Protein AF-0000000069544506 (afdb_homodimer)

Solvent-accessible surface area (backbone atoms only — not comparable to full-atom values): 13329 Å² total; per-residue (Å²): 122,79,66,80,49,64,55,48,70,61,52,59,72,54,44,89,48,69,68,53,48,51,50,51,50,28,61,73,62,62,55,51,86,29,44,27,52,32,29,78,65,66,56,31,96,57,31,52,30,88,89,69,70,40,69,26,33,66,63,35,54,70,69,62,34,68,93,42,44,70,61,41,54,52,50,33,56,75,54,67,56,80,64,86,80,68,47,69,60,56,53,46,30,46,30,46,66,44,56,68,37,34,52,53,44,60,61,52,47,68,76,68,74,68,122,123,78,66,78,48,64,55,47,71,61,51,59,72,56,46,89,48,70,70,51,49,51,49,50,50,27,61,73,62,63,53,50,85,29,44,27,52,32,29,76,63,68,54,31,95,58,30,50,31,88,88,69,70,40,67,26,32,66,63,35,55,70,70,65,34,68,92,43,45,70,62,38,54,53,49,31,56,76,53,68,55,82,66,87,80,69,48,70,59,57,51,45,29,46,30,45,65,45,57,68,35,35,52,54,45,60,60,52,48,69,76,67,72,68,122

Foldseek 3Di:
DLPQFDDLVQVVVLDDDVVLSVVVVCLVVQPQDALLNCVVVPNHDDQADPQPRHRTTPQCLQPPGPVCVVLNVVLCVVLVNPDPDDGSSNSNCSCRVDSVSVVSVSVSVVVSPRD/DLPQFDDLVQVVVLDDDVVLSVVVVCLVVQPQDALLNCVVVPNHDDQADPQPRHRTTPQCLQPPGPVCVVLNVVLCVVLVNPDPDDGSSNSNNSCRVDSVSVVSVSVSVVVSPRD

Sequence (230 aa):
MIGNVPDIITISKWTENRVQDRLIARIISKTI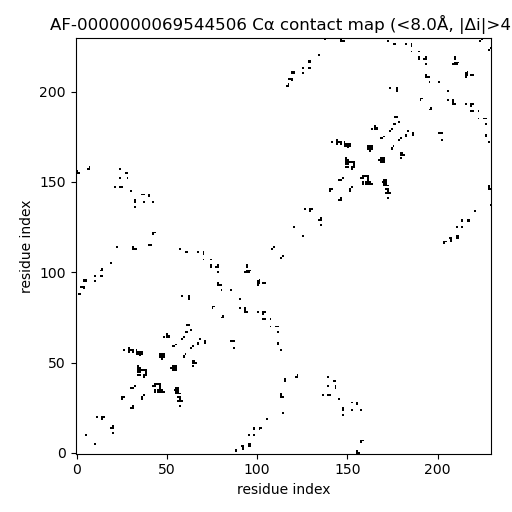ITPGLLHRFNLHPDPLCIVCNENNDISHILLKCRKYASFRVILWNKLNIVEPNITYDVLLSHAFTNKKNLTIFIQALKYFDISMIGNVPDIITISKWTENRVQDRLIARIISKTIITPGLLHRFNLHPDPLCIVCNENNDISHILLKCRKYASFRVILWNKLNIVEPNITYDVLLSHAFTNKKNLTIFIQALKYFDIS

Organism: Araneus ventricosus (NCBI:txid182803)

Secondary structure (DSSP, 8-state):
--TTPPPHHHHHHH--SHHHHHHHHHHHHT----HHHHHHTTSSS--B-TTT-SB-SHHHHHHT-GGGHHHHHHHHHHTT---SS--HHHHHHHHTSSHHHHHHHHHHHTTTT--/--TTPPPHHHHHHH--SHHHHHHHHHHHHT----HHHHHHTTSSS--B-TTT-SB-SHHHHHHT-GGGHHHHHHHHHHTT---SS--HHHHHHHHTSSHHHHHHHHHHHTTTT--

Structure (mmCIF, N/CA/C/O backbone):
data_AF-0000000069544506-model_v1
#
loop_
_entity.id
_entity.type
_entity.pdbx_description
1 polymer 'Reverse transcriptase zinc-binding domain-containing protein'
#
loop_
_atom_site.group_PDB
_atom_site.id
_atom_site.type_symbol
_atom_site.label_atom_id
_atom_site.label_alt_id
_atom_site.label_comp_id
_atom_site.label_asym_id
_atom_site.label_entity_id
_atom_site.label_seq_id
_atom_site.pdbx_PDB_ins_code
_atom_site.Cartn_x
_atom_site.Cartn_y
_atom_site.Cartn_z
_atom_site.occupancy
_atom_site.B_iso_or_equiv
_atom_site.auth_seq_id
_atom_site.auth_comp_id
_atom_site.auth_asym_id
_atom_site.auth_atom_id
_atom_site.pdbx_PDB_model_num
ATOM 1 N N . MET A 1 1 ? -14.242 -13.359 4.016 1 36.56 1 MET A N 1
ATOM 2 C CA . MET A 1 1 ? -13.375 -14.141 4.898 1 36.56 1 MET A CA 1
ATOM 3 C C . MET A 1 1 ? -12.32 -14.898 4.098 1 36.56 1 MET A C 1
ATOM 5 O O . MET A 1 1 ? -12.648 -15.602 3.135 1 36.56 1 MET A O 1
ATOM 9 N N . ILE A 1 2 ? -11.141 -14.234 3.793 1 50.34 2 ILE A N 1
ATOM 10 C CA . ILE A 1 2 ? -10.25 -15.055 2.973 1 50.34 2 ILE A CA 1
ATOM 11 C C . ILE A 1 2 ? -10.242 -16.484 3.488 1 50.34 2 ILE A C 1
ATOM 13 O O . ILE A 1 2 ? -10.148 -16.719 4.695 1 50.34 2 ILE A O 1
ATOM 17 N N . GLY A 1 3 ? -10.805 -17.453 2.826 1 53.34 3 GLY A N 1
ATOM 18 C CA . GLY A 1 3 ? -10.844 -18.875 3.145 1 53.34 3 GLY A CA 1
ATOM 19 C C . GLY A 1 3 ? -9.781 -19.297 4.152 1 53.34 3 GLY A C 1
ATOM 20 O O . GLY A 1 3 ? -9.453 -18.531 5.059 1 53.34 3 GLY A O 1
ATOM 21 N N . ASN A 1 4 ? -9.117 -20.516 3.941 1 64.94 4 ASN A N 1
ATOM 22 C CA . ASN A 1 4 ? -8.156 -21.297 4.73 1 64.94 4 ASN A CA 1
ATOM 23 C C . ASN A 1 4 ? -6.812 -20.578 4.824 1 64.94 4 ASN A C 1
ATOM 25 O O . ASN A 1 4 ? -5.762 -21.203 4.664 1 64.94 4 ASN A O 1
ATOM 29 N N . VAL A 1 5 ? -6.793 -19.25 4.805 1 70.5 5 VAL A N 1
ATOM 30 C CA . VAL A 1 5 ? -5.539 -18.547 5.004 1 70.5 5 VAL A CA 1
ATOM 31 C C . VAL A 1 5 ? -5.219 -18.469 6.496 1 70.5 5 VAL A C 1
ATOM 33 O O . VAL A 1 5 ? -6.09 -18.141 7.309 1 70.5 5 VAL A O 1
ATOM 36 N N . PRO A 1 6 ? -4.027 -19.062 6.785 1 78.25 6 PRO A N 1
ATOM 37 C CA . PRO A 1 6 ? -3.662 -18.984 8.203 1 78.25 6 PRO A CA 1
ATOM 38 C C . PRO A 1 6 ? -3.736 -17.562 8.75 1 78.25 6 PRO A C 1
ATOM 40 O O . PRO A 1 6 ? -3.803 -16.609 7.984 1 78.25 6 PRO A O 1
ATOM 43 N N . ASP A 1 7 ? -3.822 -17.531 10.078 1 82.62 7 ASP A N 1
ATOM 44 C CA . ASP A 1 7 ? -3.887 -16.219 10.711 1 82.62 7 ASP A CA 1
ATOM 45 C C . ASP A 1 7 ? -2.574 -15.453 10.531 1 82.62 7 ASP A C 1
ATOM 47 O O . ASP A 1 7 ? -1.529 -16.062 10.281 1 82.62 7 ASP A O 1
ATOM 51 N N . ILE A 1 8 ? -2.635 -14.18 10.602 1 82.38 8 ILE A N 1
ATOM 52 C CA . ILE A 1 8 ? -1.527 -13.281 10.297 1 82.38 8 ILE A CA 1
ATOM 53 C C . ILE A 1 8 ? -0.356 -13.562 11.234 1 82.38 8 ILE A C 1
ATOM 55 O O . ILE A 1 8 ? 0.806 -13.391 10.859 1 82.38 8 ILE A O 1
ATOM 59 N N . ILE A 1 9 ? -0.599 -13.984 12.398 1 84.69 9 ILE A N 1
ATOM 60 C CA . ILE A 1 9 ? 0.46 -14.32 13.344 1 84.69 9 ILE A CA 1
ATOM 61 C C . ILE A 1 9 ? 1.295 -15.477 12.805 1 84.69 9 ILE A C 1
ATOM 63 O O . ILE A 1 9 ? 2.525 -15.445 12.859 1 84.69 9 ILE A O 1
ATOM 67 N N . THR A 1 10 ? 0.609 -16.5 12.312 1 89.44 10 THR A N 1
ATOM 68 C CA . THR A 1 10 ? 1.309 -17.656 11.742 1 89.44 10 THR A CA 1
ATOM 69 C C . THR A 1 10 ? 2.148 -17.234 10.539 1 89.44 10 THR A C 1
ATOM 71 O O . THR A 1 10 ? 3.314 -17.609 10.422 1 89.44 10 THR A O 1
ATOM 74 N N . ILE A 1 11 ? 1.588 -16.406 9.656 1 89.5 11 ILE A N 1
ATOM 75 C CA . ILE A 1 11 ? 2.287 -15.969 8.453 1 89.5 11 ILE A CA 1
ATOM 76 C C . ILE A 1 11 ? 3.525 -15.164 8.836 1 89.5 11 ILE A C 1
ATOM 78 O O . ILE A 1 11 ? 4.582 -15.305 8.227 1 89.5 11 ILE A O 1
ATOM 82 N N . SER A 1 12 ? 3.418 -14.305 9.852 1 89.62 12 SER A N 1
ATOM 83 C CA . SER A 1 12 ? 4.527 -13.469 10.305 1 89.62 12 SER A CA 1
ATOM 84 C C . SER A 1 12 ? 5.691 -14.32 10.797 1 89.62 12 SER A C 1
ATOM 86 O O . SER A 1 12 ? 6.844 -13.883 10.773 1 89.62 12 SER A O 1
ATOM 88 N N . LYS A 1 13 ? 5.43 -15.57 11.211 1 94.75 13 LYS A N 1
ATOM 89 C CA . LYS A 1 13 ? 6.473 -16.484 11.656 1 94.75 13 LYS A CA 1
ATOM 90 C C . LYS A 1 13 ? 7.219 -17.094 10.469 1 94.75 13 LYS A C 1
ATOM 92 O O . LYS A 1 13 ? 8.328 -17.609 10.617 1 94.75 13 LYS A O 1
ATOM 97 N N . TRP A 1 14 ? 6.59 -17.031 9.328 1 96 14 TRP A N 1
ATOM 98 C CA . TRP A 1 14 ? 7.164 -17.672 8.148 1 96 14 TRP A CA 1
ATOM 99 C C . TRP A 1 14 ? 7.953 -16.656 7.312 1 96 14 TRP A C 1
ATOM 101 O O . TRP A 1 14 ? 8.844 -17.047 6.551 1 96 14 TRP A O 1
ATOM 111 N N . THR A 1 15 ? 7.602 -15.359 7.445 1 96.44 15 THR A N 1
ATOM 112 C CA . THR A 1 15 ? 8.312 -14.344 6.68 1 96.44 15 THR A CA 1
ATOM 113 C C . THR A 1 15 ? 9.68 -14.062 7.289 1 96.44 15 THR A C 1
ATOM 115 O O . THR A 1 15 ? 9.891 -14.273 8.484 1 96.44 15 THR A O 1
ATOM 118 N N . GLU A 1 16 ? 10.555 -13.594 6.461 1 95.44 16 GLU A N 1
ATOM 119 C CA . GLU A 1 16 ? 11.953 -13.477 6.879 1 95.44 16 GLU A CA 1
ATOM 120 C C . GLU A 1 16 ? 12.273 -12.062 7.359 1 95.44 16 GLU A C 1
ATOM 122 O O . GLU A 1 16 ? 13.25 -11.859 8.078 1 95.44 16 GLU A O 1
ATOM 127 N N . ASN A 1 17 ? 11.578 -11.125 6.906 1 94.19 17 ASN A N 1
ATOM 128 C CA . ASN A 1 17 ? 11.836 -9.734 7.25 1 94.19 17 ASN A CA 1
ATOM 129 C C . ASN A 1 17 ? 10.594 -8.875 7.082 1 94.19 17 ASN A C 1
ATOM 131 O O . ASN A 1 17 ? 9.562 -9.344 6.598 1 94.19 17 ASN A O 1
ATOM 135 N N . ARG A 1 18 ? 10.672 -7.582 7.434 1 90.12 18 ARG A N 1
ATOM 136 C CA . ARG A 1 18 ? 9.539 -6.66 7.438 1 90.12 18 ARG A CA 1
ATOM 137 C C . ARG A 1 18 ? 9.055 -6.371 6.02 1 90.12 18 ARG A C 1
ATOM 139 O O . ARG A 1 18 ? 7.871 -6.133 5.797 1 90.12 18 ARG A O 1
ATOM 146 N N . VAL A 1 19 ? 9.969 -6.375 5.035 1 91.75 19 VAL A N 1
ATOM 147 C CA . VAL A 1 19 ? 9.609 -6.129 3.641 1 91.75 19 VAL A CA 1
ATOM 148 C C . VAL A 1 19 ? 8.641 -7.199 3.158 1 91.75 19 VAL A C 1
ATOM 150 O O . VAL A 1 19 ? 7.621 -6.887 2.533 1 91.75 19 VAL A O 1
ATOM 153 N N . GLN A 1 20 ? 8.938 -8.438 3.537 1 94.75 20 GLN A N 1
ATOM 154 C CA . GLN A 1 20 ? 8.055 -9.539 3.168 1 94.75 20 GLN A CA 1
ATOM 155 C C . GLN A 1 20 ? 6.715 -9.438 3.891 1 94.75 20 GLN A C 1
ATOM 157 O O . GLN A 1 20 ? 5.668 -9.703 3.301 1 94.75 20 GLN A O 1
ATOM 162 N N . ASP A 1 21 ? 6.75 -9.055 5.152 1 92.94 21 ASP A N 1
ATOM 163 C CA . ASP A 1 21 ? 5.52 -8.875 5.918 1 92.94 21 ASP A CA 1
ATOM 164 C C . ASP A 1 21 ? 4.594 -7.871 5.238 1 92.94 21 ASP A C 1
ATOM 166 O O . ASP A 1 21 ? 3.398 -8.125 5.082 1 92.94 21 ASP A O 1
ATOM 170 N N . ARG A 1 22 ? 5.164 -6.789 4.773 1 91.94 22 ARG A N 1
ATOM 171 C CA . ARG A 1 22 ? 4.375 -5.742 4.137 1 91.94 22 ARG A CA 1
ATOM 172 C C . ARG A 1 22 ? 3.84 -6.203 2.783 1 91.94 22 ARG A C 1
ATOM 174 O O . ARG A 1 22 ? 2.693 -5.918 2.434 1 91.94 22 ARG A O 1
ATOM 181 N N . LEU A 1 23 ? 4.699 -6.898 2.133 1 94.75 23 LEU A N 1
ATOM 182 C CA . LEU A 1 23 ? 4.293 -7.402 0.828 1 94.75 23 LEU A CA 1
ATOM 183 C C . LEU A 1 23 ? 3.086 -8.328 0.956 1 94.75 23 LEU A C 1
ATOM 185 O O . LEU A 1 23 ? 2.119 -8.203 0.2 1 94.75 23 LEU A O 1
ATOM 189 N N . ILE A 1 24 ? 3.109 -9.156 1.894 1 94.69 24 ILE A N 1
ATOM 190 C CA . ILE A 1 24 ? 2.027 -10.117 2.084 1 94.69 24 ILE A CA 1
ATOM 191 C C . ILE A 1 24 ? 0.764 -9.391 2.533 1 94.69 24 ILE A C 1
ATOM 193 O O . ILE A 1 24 ? -0.336 -9.695 2.064 1 94.69 24 ILE A O 1
ATOM 197 N N . ALA A 1 25 ? 0.912 -8.461 3.371 1 93.69 25 ALA A N 1
ATOM 198 C CA . ALA A 1 25 ? -0.241 -7.668 3.787 1 93.69 25 ALA A CA 1
ATOM 199 C C . ALA A 1 25 ? -0.891 -6.977 2.59 1 93.69 25 ALA A C 1
ATOM 201 O O . ALA A 1 25 ? -2.119 -6.953 2.471 1 93.69 25 ALA A O 1
ATOM 202 N N . ARG A 1 26 ? -0.082 -6.465 1.685 1 95.56 26 ARG A N 1
ATOM 203 C CA . ARG A 1 26 ? -0.588 -5.77 0.504 1 95.56 26 ARG A CA 1
ATOM 204 C C . ARG A 1 26 ? -1.273 -6.742 -0.45 1 95.56 26 ARG A C 1
ATOM 206 O O . ARG A 1 26 ? -2.256 -6.391 -1.105 1 95.56 26 ARG A O 1
ATOM 213 N N . ILE A 1 27 ? -0.74 -7.895 -0.526 1 95.44 27 ILE A N 1
ATOM 214 C CA . ILE A 1 27 ? -1.335 -8.922 -1.368 1 95.44 27 ILE A CA 1
ATOM 215 C C . ILE A 1 27 ? -2.701 -9.32 -0.812 1 95.44 27 ILE A C 1
ATOM 217 O O . ILE A 1 27 ? -3.693 -9.344 -1.545 1 95.44 27 ILE A O 1
ATOM 221 N N . ILE A 1 28 ? -2.764 -9.508 0.477 1 93.75 28 ILE A N 1
ATOM 222 C CA . ILE A 1 28 ? -3.994 -9.953 1.121 1 93.75 28 ILE A CA 1
ATOM 223 C C . ILE A 1 28 ? -5.039 -8.844 1.065 1 93.75 28 ILE A C 1
ATOM 225 O O . ILE A 1 28 ? -6.207 -9.094 0.759 1 93.75 28 ILE A O 1
ATOM 229 N N . SER A 1 29 ? -4.586 -7.641 1.318 1 93.06 29 SER A N 1
ATOM 230 C CA . SER A 1 29 ? -5.512 -6.516 1.35 1 93.06 29 SER A CA 1
ATOM 231 C C . SER A 1 29 ? -5.789 -5.988 -0.055 1 93.06 29 SER A C 1
ATOM 233 O O . SER A 1 29 ? -6.668 -5.145 -0.245 1 93.06 29 SER A O 1
ATOM 235 N N . LYS A 1 30 ? -5.039 -6.43 -1.109 1 94.88 30 LYS A N 1
ATOM 236 C CA . LYS A 1 30 ? -5.16 -6.027 -2.51 1 94.88 30 LYS A CA 1
ATOM 237 C C . LYS A 1 30 ? -4.875 -4.539 -2.682 1 94.88 30 LYS A C 1
ATOM 239 O O . LYS A 1 30 ? -5.613 -3.838 -3.377 1 94.88 30 LYS A O 1
ATOM 244 N N . THR A 1 31 ? -3.855 -4.16 -2.037 1 95.19 31 THR A N 1
ATOM 245 C CA . THR A 1 31 ? -3.545 -2.734 -2.027 1 95.19 31 THR A CA 1
ATOM 246 C C . THR A 1 31 ? -2.223 -2.465 -2.738 1 95.19 31 THR A C 1
ATOM 248 O O . THR A 1 31 ? -1.578 -1.442 -2.496 1 95.19 31 THR A O 1
ATOM 251 N N . ILE A 1 32 ? -1.839 -3.359 -3.605 1 96.19 32 ILE A N 1
ATOM 252 C CA . ILE A 1 32 ? -0.701 -3.111 -4.484 1 96.19 32 ILE A CA 1
ATOM 253 C C . ILE A 1 32 ? -1.033 -1.977 -5.449 1 96.19 32 ILE A C 1
ATOM 255 O O . ILE A 1 32 ? -2.135 -1.924 -6 1 96.19 32 ILE A O 1
ATOM 259 N N . ILE A 1 33 ? -0.109 -1.083 -5.598 1 94.94 33 ILE A N 1
ATOM 260 C CA . ILE A 1 33 ? -0.333 0.054 -6.48 1 94.94 33 ILE A CA 1
ATOM 261 C C . ILE A 1 33 ? -0.341 -0.416 -7.934 1 94.94 33 ILE A C 1
ATOM 263 O O . ILE A 1 33 ? 0.698 -0.804 -8.477 1 94.94 33 ILE A O 1
ATOM 267 N N . THR A 1 34 ? -1.479 -0.425 -8.523 1 95.12 34 THR A N 1
ATOM 268 C CA . THR A 1 34 ? -1.719 -0.763 -9.922 1 95.12 34 THR A CA 1
ATOM 269 C C . THR A 1 34 ? -2.592 0.294 -10.594 1 95.12 34 THR A C 1
ATOM 271 O O . THR A 1 34 ? -3.23 1.1 -9.914 1 95.12 34 THR A O 1
ATOM 274 N N . PRO A 1 35 ? -2.582 0.382 -11.922 1 94.5 35 PRO A N 1
ATOM 275 C CA . PRO A 1 35 ? -3.506 1.312 -12.578 1 94.5 35 PRO A CA 1
ATOM 276 C C . PRO A 1 35 ? -4.953 1.122 -12.125 1 94.5 35 PRO A C 1
ATOM 278 O O . PRO A 1 35 ? -5.68 2.102 -11.945 1 94.5 35 PRO A O 1
ATOM 281 N N . GLY A 1 36 ? -5.27 -0.086 -11.898 1 95.62 36 GLY A N 1
ATOM 282 C CA . GLY A 1 36 ? -6.613 -0.357 -11.414 1 95.62 36 GLY A CA 1
ATOM 283 C C . GLY A 1 36 ? -6.902 0.277 -10.07 1 95.62 36 GLY A C 1
ATOM 284 O O . GLY A 1 36 ? -7.945 0.908 -9.883 1 95.62 36 GLY A O 1
ATOM 285 N N . LEU A 1 37 ? -5.938 0.135 -9.148 1 95.25 37 LEU A N 1
ATOM 286 C CA . LEU A 1 37 ? -6.109 0.741 -7.832 1 95.25 37 LEU A CA 1
ATOM 287 C C . LEU A 1 37 ? -6.094 2.262 -7.93 1 95.25 37 LEU A C 1
ATOM 289 O O . LEU A 1 37 ? -6.957 2.936 -7.359 1 95.25 37 LEU A O 1
ATOM 293 N N . LEU A 1 38 ? -5.164 2.799 -8.688 1 93.56 38 LEU A N 1
ATOM 294 C CA . LEU A 1 38 ? -4.973 4.242 -8.805 1 93.56 38 LEU A CA 1
ATOM 295 C C . LEU A 1 38 ? -6.191 4.898 -9.453 1 93.56 38 LEU A C 1
ATOM 297 O O . LEU A 1 38 ? -6.559 6.02 -9.094 1 93.56 38 LEU A O 1
ATOM 301 N N . HIS A 1 39 ? -6.805 4.262 -10.367 1 94 39 HIS A N 1
ATOM 302 C CA . HIS A 1 39 ? -7.965 4.812 -11.055 1 94 39 HIS A CA 1
ATOM 303 C C . HIS A 1 39 ? -9.125 5.023 -10.094 1 94 39 HIS A C 1
ATOM 305 O O . HIS A 1 39 ? -9.898 5.977 -10.242 1 94 39 HIS A O 1
ATOM 311 N N . ARG A 1 40 ? -9.25 4.168 -9.117 1 91.81 40 ARG A N 1
ATOM 312 C CA . ARG A 1 40 ? -10.305 4.273 -8.117 1 91.81 40 ARG A CA 1
ATOM 313 C C . ARG A 1 40 ? -10.227 5.605 -7.375 1 91.81 40 ARG A C 1
ATOM 315 O O . ARG A 1 40 ? -11.242 6.113 -6.895 1 91.81 40 ARG A O 1
ATOM 322 N N . PHE A 1 41 ? -9.047 6.152 -7.344 1 87.81 41 PHE A N 1
ATOM 323 C CA . PHE A 1 41 ? -8.828 7.383 -6.594 1 87.81 41 PHE A CA 1
ATOM 324 C C . PHE A 1 41 ? -8.5 8.539 -7.527 1 87.81 41 PHE A C 1
ATOM 326 O O . PHE A 1 41 ? -7.93 9.547 -7.102 1 87.81 41 PHE A O 1
ATOM 333 N N . ASN A 1 42 ? -8.719 8.289 -8.891 1 88.25 42 ASN A N 1
ATOM 334 C CA . ASN A 1 42 ? -8.523 9.273 -9.945 1 88.25 42 ASN A CA 1
ATOM 335 C C . ASN A 1 42 ? -7.051 9.664 -10.078 1 88.25 42 ASN A C 1
ATOM 337 O O . ASN A 1 42 ? -6.734 10.82 -10.359 1 88.25 42 ASN A O 1
ATOM 341 N N . LEU A 1 43 ? -6.168 8.727 -9.789 1 88.75 43 LEU A N 1
ATOM 342 C CA . LEU A 1 43 ? -4.73 8.961 -9.891 1 88.75 43 LEU A CA 1
ATOM 343 C C . LEU A 1 43 ? -4.168 8.383 -11.188 1 88.75 43 LEU A C 1
ATOM 345 O O . LEU A 1 43 ? -2.982 8.539 -11.477 1 88.75 43 LEU A O 1
ATOM 349 N N . HIS A 1 44 ? -5 7.703 -11.93 1 90.69 44 HIS A N 1
ATOM 350 C CA . HIS A 1 44 ? -4.672 7.156 -13.242 1 90.69 44 HIS A CA 1
ATOM 351 C C . HIS A 1 44 ? -5.863 7.246 -14.188 1 90.69 44 HIS A C 1
ATOM 353 O O . HIS A 1 44 ? -7 6.996 -13.789 1 90.69 44 HIS A O 1
ATOM 359 N N . PRO A 1 45 ? -5.715 7.625 -15.328 1 90.38 45 PRO A N 1
ATOM 360 C CA . PRO A 1 45 ? -6.84 7.895 -16.234 1 90.38 45 PRO A CA 1
ATOM 361 C C . PRO A 1 45 ? -7.535 6.621 -16.703 1 90.38 45 PRO A C 1
ATOM 363 O O . PRO A 1 45 ? -8.75 6.625 -16.922 1 90.38 45 PRO A O 1
ATOM 366 N N . ASP A 1 46 ? -6.723 5.559 -16.906 1 95.5 46 ASP A N 1
ATOM 367 C CA . ASP A 1 46 ? -7.254 4.312 -17.453 1 95.5 46 ASP A CA 1
ATOM 368 C C . ASP A 1 46 ? -6.91 3.131 -16.547 1 95.5 46 ASP A C 1
ATOM 370 O O . ASP A 1 46 ? -5.734 2.811 -16.359 1 95.5 46 ASP A O 1
ATOM 374 N N . PRO A 1 47 ? -7.891 2.414 -16.094 1 96.88 47 PRO A N 1
ATOM 375 C CA . PRO A 1 47 ? -7.637 1.283 -15.195 1 96.88 47 PRO A CA 1
ATOM 376 C C . PRO A 1 47 ? -7.312 -0.005 -15.945 1 96.88 47 PRO A C 1
ATOM 378 O O . PRO A 1 47 ? -7.012 -1.028 -15.328 1 96.88 47 PRO A O 1
ATOM 381 N N . LEU A 1 48 ? -7.332 0.031 -17.25 1 97.88 48 LEU A N 1
ATOM 382 C CA . LEU A 1 48 ? -7.297 -1.207 -18.016 1 97.88 48 LEU A CA 1
ATOM 383 C C . LEU A 1 48 ? -5.859 -1.619 -18.328 1 97.88 48 LEU A C 1
ATOM 385 O O . LEU A 1 48 ? -5.008 -0.767 -18.594 1 97.88 48 LEU A O 1
ATOM 389 N N . CYS A 1 49 ? -5.582 -2.889 -18.281 1 97.19 49 CYS A N 1
ATOM 390 C CA . CYS A 1 49 ? -4.336 -3.473 -18.766 1 97.19 49 CYS A CA 1
ATOM 391 C C . CYS A 1 49 ? -4.191 -3.291 -20.266 1 97.19 49 CYS A C 1
ATOM 393 O O . CYS A 1 49 ? -5.109 -3.615 -21.031 1 97.19 49 CYS A O 1
ATOM 395 N N . ILE A 1 50 ? -3.117 -2.889 -20.688 1 95.44 50 ILE A N 1
ATOM 396 C CA . ILE A 1 50 ? -2.889 -2.572 -22.094 1 95.44 50 ILE A CA 1
ATOM 397 C C . ILE A 1 50 ? -2.875 -3.857 -22.906 1 95.44 50 ILE A C 1
ATOM 399 O O . ILE A 1 50 ? -3.24 -3.852 -24.094 1 95.44 50 ILE A O 1
ATOM 403 N N . VAL A 1 51 ? -2.482 -4.941 -22.312 1 96.38 51 VAL A N 1
ATOM 404 C CA . VAL A 1 51 ? -2.354 -6.223 -23 1 96.38 51 VAL A CA 1
ATOM 405 C C . VAL A 1 51 ? -3.703 -6.934 -23.031 1 96.38 51 VAL A C 1
ATOM 407 O O . VAL A 1 51 ? -4.09 -7.512 -24.047 1 96.38 51 VAL A O 1
ATOM 410 N N . CYS A 1 52 ? -4.523 -6.898 -21.984 1 98 52 CYS A N 1
ATOM 411 C CA . CYS A 1 52 ? -5.688 -7.762 -21.812 1 98 52 CYS A CA 1
ATOM 412 C C . CYS A 1 52 ? -6.98 -6.961 -21.922 1 98 52 CYS A C 1
ATOM 414 O O . CYS A 1 52 ? -8.062 -7.539 -22.047 1 98 52 CYS A O 1
ATOM 416 N N . ASN A 1 53 ? -6.926 -5.621 -21.75 1 97.81 53 ASN A N 1
ATOM 417 C CA . ASN A 1 53 ? -8.094 -4.746 -21.766 1 97.81 53 ASN A CA 1
ATOM 418 C C . ASN A 1 53 ? -9.07 -5.098 -20.641 1 97.81 53 ASN A C 1
ATOM 420 O O . ASN A 1 53 ? -10.281 -5.168 -20.875 1 97.81 53 ASN A O 1
ATOM 424 N N . GLU A 1 54 ? -8.594 -5.477 -19.516 1 97.88 54 GLU A N 1
ATOM 425 C CA . GLU A 1 54 ? -9.32 -5.73 -18.281 1 97.88 54 GLU A CA 1
ATOM 426 C C . GLU A 1 54 ? -8.789 -4.863 -17.141 1 97.88 54 GLU A C 1
ATOM 428 O O . GLU A 1 54 ? -7.707 -4.285 -17.25 1 97.88 54 GLU A O 1
ATOM 433 N N . ASN A 1 55 ? -9.617 -4.703 -16.109 1 97.69 55 ASN A N 1
ATOM 434 C CA . ASN A 1 55 ? -9.156 -3.918 -14.969 1 97.69 55 ASN A CA 1
ATOM 435 C C . ASN A 1 55 ? -7.812 -4.422 -14.445 1 97.69 55 ASN A C 1
ATOM 437 O O . ASN A 1 55 ? -7.68 -5.598 -14.109 1 97.69 55 ASN A O 1
ATOM 441 N N . ASN A 1 56 ? -6.832 -3.564 -14.414 1 97 56 ASN A N 1
ATOM 442 C CA . ASN A 1 56 ? -5.457 -3.914 -14.062 1 97 56 ASN A CA 1
ATOM 443 C C . ASN A 1 56 ? -5.219 -3.809 -12.562 1 97 56 ASN A C 1
ATOM 445 O O . ASN A 1 56 ? -4.57 -2.871 -12.094 1 97 56 ASN A O 1
ATOM 449 N N . ASP A 1 57 ? -5.695 -4.789 -11.852 1 96.88 57 ASP A N 1
ATOM 450 C CA . ASP A 1 57 ? -5.441 -4.887 -10.422 1 96.88 57 ASP A CA 1
ATOM 451 C C . ASP A 1 57 ? -4.613 -6.125 -10.094 1 96.88 57 ASP A C 1
ATOM 453 O O . ASP A 1 57 ? -4.211 -6.863 -10.992 1 96.88 57 ASP A O 1
ATOM 457 N N . ILE A 1 58 ? -4.34 -6.363 -8.828 1 96.81 58 ILE A N 1
ATOM 458 C CA . ILE A 1 58 ? -3.428 -7.43 -8.43 1 96.81 58 ILE A CA 1
ATOM 459 C C . ILE A 1 58 ? -4.035 -8.789 -8.781 1 96.81 58 ILE A C 1
ATOM 461 O O . ILE A 1 58 ? -3.32 -9.711 -9.172 1 96.81 58 ILE A O 1
ATOM 465 N N . SER A 1 59 ? -5.305 -8.961 -8.672 1 96.81 59 SER A N 1
ATOM 466 C CA . SER A 1 59 ? -5.961 -10.203 -9.062 1 96.81 59 SER A CA 1
ATOM 467 C C . SER A 1 59 ? -5.766 -10.484 -10.547 1 96.81 59 SER A C 1
ATOM 469 O O . SER A 1 59 ? -5.41 -11.602 -10.93 1 96.81 59 SER A O 1
ATOM 471 N N . HIS A 1 60 ? -5.992 -9.461 -11.328 1 96.94 60 HIS A N 1
ATOM 472 C CA . HIS A 1 60 ? -5.773 -9.594 -12.758 1 96.94 60 HIS A CA 1
ATOM 473 C C . HIS A 1 60 ? -4.336 -10 -13.062 1 96.94 60 HIS A C 1
ATOM 475 O O . HIS A 1 60 ? -4.098 -10.922 -13.844 1 96.94 60 HIS A O 1
ATOM 481 N N . ILE A 1 61 ? -3.393 -9.359 -12.461 1 97 61 ILE A N 1
ATOM 482 C CA . ILE A 1 61 ? -1.973 -9.578 -12.719 1 97 61 ILE A CA 1
ATOM 483 C C . ILE A 1 61 ? -1.604 -11.016 -12.367 1 97 61 ILE A C 1
ATOM 485 O O . ILE A 1 61 ? -0.975 -11.711 -13.172 1 97 61 ILE A O 1
ATOM 489 N N . LEU A 1 62 ? -2.043 -11.508 -11.281 1 96.19 62 LEU A N 1
ATOM 490 C CA . LEU A 1 62 ? -1.606 -12.805 -10.789 1 96.19 62 LEU A CA 1
ATOM 491 C C . LEU A 1 62 ? -2.381 -13.93 -11.461 1 96.19 62 LEU A C 1
ATOM 493 O O . LEU A 1 62 ? -1.854 -15.031 -11.648 1 96.19 62 LEU A O 1
ATOM 497 N N . LEU A 1 63 ? -3.568 -13.641 -11.969 1 96.5 63 LEU A N 1
ATOM 498 C CA . LEU A 1 63 ? -4.434 -14.75 -12.352 1 96.5 63 LEU A CA 1
ATOM 499 C C . LEU A 1 63 ? -4.695 -14.742 -13.852 1 96.5 63 LEU A C 1
ATOM 501 O O . LEU A 1 63 ? -5.012 -15.781 -14.438 1 96.5 63 LEU A O 1
ATOM 505 N N . LYS A 1 64 ? -4.609 -13.594 -14.539 1 95.94 64 LYS A N 1
ATOM 506 C CA . LYS A 1 64 ? -5.234 -13.531 -15.852 1 95.94 64 LYS A CA 1
ATOM 507 C C . LYS A 1 64 ? -4.309 -12.883 -16.875 1 95.94 64 LYS A C 1
ATOM 509 O O . LYS A 1 64 ? -4.371 -13.203 -18.062 1 95.94 64 LYS A O 1
ATOM 514 N N . CYS A 1 65 ? -3.508 -11.984 -16.469 1 96.81 65 CYS A N 1
ATOM 515 C CA . CYS A 1 65 ? -2.764 -11.148 -17.406 1 96.81 65 CYS A CA 1
ATOM 516 C C . CYS A 1 65 ? -1.88 -12 -18.312 1 96.81 65 CYS A C 1
ATOM 518 O O . CYS A 1 65 ? -1.044 -12.766 -17.828 1 96.81 65 CYS A O 1
ATOM 520 N N . ARG A 1 66 ? -1.963 -11.789 -19.578 1 97.25 66 ARG A N 1
ATOM 521 C CA . ARG A 1 66 ? -1.217 -12.555 -20.578 1 97.25 66 ARG A CA 1
ATOM 522 C C . ARG A 1 66 ? 0.275 -12.25 -20.484 1 97.25 66 ARG A C 1
ATOM 524 O O . ARG A 1 66 ? 1.106 -13.109 -20.797 1 97.25 66 ARG A O 1
ATOM 531 N N . LYS A 1 67 ? 0.672 -11.07 -20.062 1 96.25 67 LYS A N 1
ATOM 532 C CA . LYS A 1 67 ? 2.07 -10.672 -19.938 1 96.25 67 LYS A CA 1
ATOM 533 C C . LYS A 1 67 ? 2.834 -11.617 -19.016 1 96.25 67 LYS A C 1
ATOM 535 O O . LYS A 1 67 ? 4.031 -11.852 -19.203 1 96.25 67 LYS A O 1
ATOM 540 N N . TYR A 1 68 ? 2.158 -12.195 -18.047 1 96.44 68 TYR A N 1
ATOM 541 C CA . TYR A 1 68 ? 2.842 -12.984 -17.031 1 96.44 68 TYR A CA 1
ATOM 542 C C . TYR A 1 68 ? 2.424 -14.445 -17.109 1 96.44 68 TYR A C 1
ATOM 544 O O . TYR A 1 68 ? 2.504 -15.172 -16.109 1 96.44 68 TYR A O 1
ATOM 552 N N . ALA A 1 69 ? 1.95 -14.867 -18.234 1 95 69 ALA A N 1
ATOM 553 C CA . ALA A 1 69 ? 1.413 -16.219 -18.422 1 95 69 ALA A CA 1
ATOM 554 C C . ALA A 1 69 ? 2.467 -17.281 -18.094 1 95 69 ALA A C 1
ATOM 556 O O . ALA A 1 69 ? 2.18 -18.266 -17.406 1 95 69 ALA A O 1
ATOM 557 N N . SER A 1 70 ? 3.686 -17.062 -18.562 1 94.88 70 SER A N 1
ATOM 558 C CA . SER A 1 70 ? 4.738 -18.047 -18.344 1 94.88 70 SER A CA 1
ATOM 559 C C . SER A 1 70 ? 5.082 -18.141 -16.859 1 94.88 70 SER A C 1
ATOM 561 O O . SER A 1 70 ? 5.262 -19.25 -16.344 1 94.88 70 SER A O 1
ATOM 563 N N . PHE A 1 71 ? 5.188 -17.016 -16.188 1 94.69 71 PHE A N 1
ATOM 564 C CA . PHE A 1 71 ? 5.5 -17 -14.766 1 94.69 71 PHE A CA 1
ATOM 565 C C . PHE A 1 71 ? 4.375 -17.641 -13.953 1 94.69 71 PHE A C 1
ATOM 567 O O . PHE A 1 71 ? 4.625 -18.312 -12.961 1 94.69 71 PHE A O 1
ATOM 574 N N . ARG A 1 72 ? 3.158 -17.453 -14.43 1 93.81 72 ARG A N 1
ATOM 575 C CA . ARG A 1 72 ? 2.004 -18.031 -13.75 1 93.81 72 ARG A CA 1
ATOM 576 C C . ARG A 1 72 ? 2.041 -19.547 -13.805 1 93.81 72 ARG A C 1
ATOM 578 O O . ARG A 1 72 ? 1.762 -20.219 -12.812 1 93.81 72 ARG A O 1
ATOM 585 N N . VAL A 1 73 ? 2.328 -20.078 -14.945 1 93.38 73 VAL A N 1
ATOM 586 C CA . VAL A 1 73 ? 2.41 -21.516 -15.117 1 93.38 73 VAL A CA 1
ATOM 587 C C . VAL A 1 73 ? 3.463 -22.094 -14.172 1 93.38 73 VAL A C 1
ATOM 589 O O . VAL A 1 73 ? 3.223 -23.109 -13.5 1 93.38 73 VAL A O 1
ATOM 592 N N . ILE A 1 74 ? 4.609 -21.422 -14.078 1 94.88 74 ILE A N 1
ATOM 593 C CA . ILE A 1 74 ? 5.691 -21.875 -13.211 1 94.88 74 ILE A CA 1
ATOM 594 C C . ILE A 1 74 ? 5.234 -21.828 -11.758 1 94.88 74 ILE A C 1
ATOM 596 O O . ILE A 1 74 ? 5.438 -22.781 -11 1 94.88 74 ILE A O 1
ATOM 600 N N . LEU A 1 75 ? 4.633 -20.766 -11.375 1 95.81 75 LEU A N 1
ATOM 601 C CA . LEU A 1 75 ? 4.16 -20.578 -10.008 1 95.81 75 LEU A CA 1
ATOM 602 C C . LEU A 1 75 ? 3.127 -21.641 -9.641 1 95.81 75 LEU A C 1
ATOM 604 O O . LEU A 1 75 ? 3.203 -22.234 -8.562 1 95.81 75 LEU A O 1
ATOM 608 N N . TRP A 1 76 ? 2.158 -21.828 -10.531 1 95.31 76 TRP A N 1
ATOM 609 C CA . TRP A 1 76 ? 1.127 -22.828 -10.258 1 95.31 76 TRP A CA 1
ATOM 610 C C . TRP A 1 76 ? 1.743 -24.203 -10.062 1 95.31 76 TRP A C 1
ATOM 612 O O . TRP A 1 76 ? 1.358 -24.938 -9.156 1 95.31 76 TRP A O 1
ATOM 622 N N . ASN A 1 77 ? 2.658 -24.547 -10.891 1 95.12 77 ASN A N 1
ATOM 623 C CA . ASN A 1 77 ? 3.322 -25.844 -10.781 1 95.12 77 ASN A CA 1
ATOM 624 C C . ASN A 1 77 ? 4.07 -25.969 -9.453 1 95.12 77 ASN A C 1
ATOM 626 O O . ASN A 1 77 ? 3.957 -27 -8.773 1 95.12 77 ASN A O 1
ATOM 630 N N . LYS A 1 78 ? 4.777 -24.938 -9.102 1 96.19 78 LYS A N 1
ATOM 631 C CA . LYS A 1 78 ? 5.559 -24.984 -7.867 1 96.19 78 LYS A CA 1
ATOM 632 C C . LYS A 1 78 ? 4.656 -25.078 -6.645 1 96.19 78 LYS A C 1
ATOM 634 O O . LYS A 1 78 ? 5.027 -25.688 -5.641 1 96.19 78 LYS A O 1
ATOM 639 N N . LEU A 1 79 ? 3.441 -24.531 -6.746 1 96.38 79 LEU A N 1
ATOM 640 C CA . LEU A 1 79 ? 2.502 -24.547 -5.629 1 96.38 79 LEU A CA 1
ATOM 641 C C . LEU A 1 79 ? 1.548 -25.734 -5.746 1 96.38 79 LEU A C 1
ATOM 643 O O . LEU A 1 79 ? 0.586 -25.844 -4.98 1 96.38 79 LEU A O 1
ATOM 647 N N . ASN A 1 80 ? 1.751 -26.547 -6.801 1 94 80 ASN A N 1
ATOM 648 C CA . ASN A 1 80 ? 0.957 -27.75 -7.047 1 94 80 ASN A CA 1
ATOM 649 C C . ASN A 1 80 ? -0.52 -27.422 -7.238 1 94 80 ASN A C 1
ATOM 651 O O . ASN A 1 80 ? -1.39 -28.062 -6.648 1 94 80 ASN A O 1
ATOM 655 N N . ILE A 1 81 ? -0.733 -26.359 -7.938 1 93.56 81 ILE A N 1
ATOM 656 C CA . ILE A 1 81 ? -2.1 -25.984 -8.289 1 93.56 81 ILE A CA 1
ATOM 657 C C . ILE A 1 81 ? -2.48 -26.625 -9.625 1 93.56 81 ILE A C 1
ATOM 659 O O . ILE A 1 81 ? -1.821 -26.406 -10.641 1 93.56 81 ILE A O 1
ATOM 663 N N . VAL A 1 82 ? -3.506 -27.359 -9.68 1 84.81 82 VAL A N 1
ATOM 664 C CA . VAL A 1 82 ? -3.932 -28.109 -10.867 1 84.81 82 VAL A CA 1
ATOM 665 C C . VAL A 1 82 ? -5.27 -27.562 -11.359 1 84.81 82 VAL A C 1
ATOM 667 O O . VAL A 1 82 ? -5.68 -27.828 -12.492 1 84.81 82 VAL A O 1
ATOM 670 N N . GLU A 1 83 ? -5.758 -26.641 -10.68 1 73.88 83 GLU A N 1
ATOM 671 C CA . GLU A 1 83 ? -7.109 -26.172 -10.984 1 73.88 83 GLU A CA 1
ATOM 672 C C . GLU A 1 83 ? -7.105 -25.203 -12.164 1 73.88 83 GLU A C 1
ATOM 674 O O . GLU A 1 83 ? -6.324 -24.25 -12.188 1 73.88 83 GLU A O 1
ATOM 679 N N . PRO A 1 84 ? -7.934 -25.469 -13.125 1 72.12 84 PRO A N 1
ATOM 680 C CA . PRO A 1 84 ? -8.039 -24.609 -14.297 1 72.12 84 PRO A CA 1
ATOM 681 C C . PRO A 1 84 ? -8.633 -23.234 -13.969 1 72.12 84 PRO A C 1
ATOM 683 O O . PRO A 1 84 ? -8.266 -22.234 -14.578 1 72.12 84 PRO A O 1
ATOM 686 N N . ASN A 1 85 ? -9.57 -23.234 -13.109 1 85.94 85 ASN A N 1
ATOM 687 C CA . ASN A 1 85 ? -10.211 -21.969 -12.781 1 85.94 85 ASN A CA 1
ATOM 688 C C . ASN A 1 85 ? -9.789 -21.469 -11.406 1 85.94 85 ASN A C 1
ATOM 690 O O . ASN A 1 85 ? -10.594 -21.438 -10.477 1 85.94 85 ASN A O 1
ATOM 694 N N . ILE A 1 86 ? -8.664 -20.969 -11.383 1 91.06 86 ILE A N 1
ATOM 695 C CA . ILE A 1 86 ? -8.086 -20.562 -10.109 1 91.06 86 ILE A CA 1
ATOM 696 C C . ILE A 1 86 ? -8.625 -19.188 -9.719 1 91.06 86 ILE A C 1
ATOM 698 O O . ILE A 1 86 ? -8.734 -18.297 -10.562 1 91.06 86 ILE A O 1
ATOM 702 N N . THR A 1 87 ? -9.156 -19.062 -8.516 1 93.56 87 THR A N 1
ATOM 703 C CA . THR A 1 87 ? -9.539 -17.766 -7.953 1 93.56 87 THR A CA 1
ATOM 704 C C . THR A 1 87 ? -8.43 -17.219 -7.066 1 93.56 87 THR A C 1
ATOM 706 O O . THR A 1 87 ? -7.457 -17.922 -6.773 1 93.56 87 THR A O 1
ATOM 709 N N . TYR A 1 88 ? -8.578 -15.961 -6.703 1 94.88 88 TYR A N 1
ATOM 710 C CA . TYR A 1 88 ? -7.598 -15.32 -5.84 1 94.88 88 TYR A CA 1
ATOM 711 C C . TYR A 1 88 ? -7.484 -16.047 -4.504 1 94.88 88 TYR A C 1
ATOM 713 O O . TYR A 1 88 ? -6.375 -16.297 -4.023 1 94.88 88 TYR A O 1
ATOM 721 N N . ASP A 1 89 ? -8.594 -16.422 -3.939 1 91.94 89 ASP A N 1
ATOM 722 C CA . ASP A 1 89 ? -8.617 -17.094 -2.646 1 91.94 89 ASP A CA 1
ATOM 723 C C . ASP A 1 89 ? -7.941 -18.469 -2.729 1 91.94 89 ASP A C 1
ATOM 725 O O . ASP A 1 89 ? -7.258 -18.891 -1.792 1 91.94 89 ASP A O 1
ATOM 729 N N . VAL A 1 90 ? -8.156 -19.125 -3.795 1 92.38 90 VAL A N 1
ATOM 730 C CA . VAL A 1 90 ? -7.539 -20.438 -3.986 1 92.38 90 VAL A CA 1
ATOM 731 C C . VAL A 1 90 ? -6.023 -20.281 -4.094 1 92.38 90 VAL A C 1
ATOM 733 O O . VAL A 1 90 ? -5.27 -21.031 -3.475 1 92.38 90 VAL A O 1
ATOM 736 N N . LEU A 1 91 ? -5.578 -19.344 -4.863 1 95.56 91 LEU A N 1
ATOM 737 C CA . LEU A 1 91 ? -4.148 -19.062 -4.984 1 95.56 91 LEU A CA 1
ATOM 738 C C . LEU A 1 91 ? -3.527 -18.812 -3.617 1 95.56 91 LEU A C 1
ATOM 740 O O . LEU A 1 91 ? -2.512 -19.422 -3.266 1 95.56 91 LEU A O 1
ATOM 744 N N . LEU A 1 92 ? -4.148 -18 -2.818 1 94.88 92 LEU A N 1
ATOM 745 C CA . LEU A 1 92 ? -3.605 -17.656 -1.511 1 94.88 92 LEU A CA 1
ATOM 746 C C . LEU A 1 92 ? -3.639 -18.844 -0.57 1 94.88 92 LEU A C 1
ATOM 748 O O . LEU A 1 92 ? -2.738 -19.016 0.255 1 94.88 92 LEU A O 1
ATOM 752 N N . SER A 1 93 ? -4.66 -19.609 -0.69 1 93.06 93 SER A N 1
ATOM 753 C CA . SER A 1 93 ? -4.746 -20.812 0.146 1 93.06 93 SER A CA 1
ATOM 754 C C . SER A 1 93 ? -3.568 -21.75 -0.105 1 93.06 93 SER A C 1
ATOM 756 O O . SER A 1 93 ? -3.033 -22.344 0.831 1 93.06 93 SER A O 1
ATOM 758 N N . HIS A 1 94 ? -3.186 -21.891 -1.324 1 94.62 94 HIS A N 1
ATOM 759 C CA . HIS A 1 94 ? -2.035 -22.719 -1.66 1 94.62 94 HIS A CA 1
ATOM 760 C C . HIS A 1 94 ? -0.729 -22.047 -1.249 1 94.62 94 HIS A C 1
ATOM 762 O O . HIS A 1 94 ? 0.163 -22.703 -0.701 1 94.62 94 HIS A O 1
ATOM 768 N N . ALA A 1 95 ? -0.643 -20.766 -1.469 1 95.94 95 ALA A N 1
ATOM 769 C CA . ALA A 1 95 ? 0.574 -20.016 -1.18 1 95.94 95 ALA A CA 1
ATOM 770 C C . ALA A 1 95 ? 0.862 -20 0.319 1 95.94 95 ALA A C 1
ATOM 772 O O . ALA A 1 95 ? 2.023 -19.984 0.734 1 95.94 95 ALA A O 1
ATOM 773 N N . PHE A 1 96 ? -0.222 -20.031 1.097 1 95.31 96 PHE A N 1
ATOM 774 C CA . PHE A 1 96 ? -0.061 -19.828 2.531 1 95.31 96 PHE A CA 1
ATOM 775 C C . PHE A 1 96 ? -0.254 -21.125 3.295 1 95.31 96 PHE A C 1
ATOM 777 O O . PHE A 1 96 ? -0.528 -21.109 4.496 1 95.31 96 PHE A O 1
ATOM 784 N N . THR A 1 97 ? -0.199 -22.25 2.643 1 93.94 97 THR A N 1
ATOM 785 C CA . THR A 1 97 ? -0.426 -23.547 3.258 1 93.94 97 THR A CA 1
ATOM 786 C C . THR A 1 97 ? 0.669 -23.875 4.273 1 93.94 97 THR A C 1
ATOM 788 O O . THR A 1 97 ? 0.402 -24.469 5.316 1 93.94 97 THR A O 1
ATOM 791 N N . ASN A 1 98 ? 1.912 -23.531 3.969 1 94.75 98 ASN A N 1
ATOM 792 C CA . ASN A 1 98 ? 3.064 -23.734 4.84 1 94.75 98 ASN A CA 1
ATOM 793 C C . ASN A 1 98 ? 4.203 -22.781 4.496 1 94.75 98 ASN A C 1
ATOM 795 O O . ASN A 1 98 ? 4.105 -22.016 3.539 1 94.75 98 ASN A O 1
ATOM 799 N N . LYS A 1 99 ? 5.258 -22.797 5.305 1 96.12 99 LYS A N 1
ATOM 800 C CA . LYS A 1 99 ? 6.379 -21.875 5.145 1 96.12 99 LYS A CA 1
ATOM 801 C C . LYS A 1 99 ? 7.043 -22.047 3.783 1 96.12 99 LYS A C 1
ATOM 803 O O . LYS A 1 99 ? 7.422 -21.062 3.145 1 96.12 99 LYS A O 1
ATOM 808 N N . LYS A 1 100 ? 7.277 -23.234 3.328 1 97.62 100 LYS A N 1
ATOM 809 C CA . LYS A 1 100 ? 7.91 -23.516 2.045 1 97.62 100 LYS A CA 1
ATOM 810 C C . LYS A 1 100 ? 7.133 -22.875 0.895 1 97.62 100 LYS A C 1
ATOM 812 O O . LYS A 1 100 ? 7.715 -22.203 0.048 1 97.62 100 LYS A O 1
ATOM 817 N N . ASN A 1 101 ? 5.82 -23.047 0.837 1 97.56 101 ASN A N 1
ATOM 818 C CA . ASN A 1 101 ? 4.984 -22.484 -0.218 1 97.56 101 ASN A CA 1
ATOM 819 C C . ASN A 1 101 ? 4.984 -20.953 -0.185 1 97.56 101 ASN A C 1
ATOM 821 O O . ASN A 1 101 ? 5 -20.312 -1.233 1 97.56 101 ASN A O 1
ATOM 825 N N . LEU A 1 102 ? 4.984 -20.453 1.072 1 97.56 102 LEU A N 1
ATOM 826 C CA . LEU A 1 102 ? 5.035 -19 1.195 1 97.56 102 LEU A CA 1
ATOM 827 C C . LEU A 1 102 ? 6.328 -18.453 0.599 1 97.56 102 LEU A C 1
ATOM 829 O O . LEU A 1 102 ? 6.312 -17.438 -0.107 1 97.56 102 LEU A O 1
ATOM 833 N N . THR A 1 103 ? 7.398 -19.109 0.873 1 97.75 103 THR A N 1
ATOM 834 C CA . THR A 1 103 ? 8.695 -18.688 0.351 1 97.75 103 THR A CA 1
ATOM 835 C C . THR A 1 103 ? 8.711 -18.75 -1.174 1 97.75 103 THR A C 1
ATOM 837 O O . THR A 1 103 ? 9.18 -17.812 -1.83 1 97.75 103 THR A O 1
ATOM 840 N N . ILE A 1 104 ? 8.156 -19.781 -1.716 1 97.88 104 ILE A N 1
ATOM 841 C CA . ILE A 1 104 ? 8.039 -19.938 -3.162 1 97.88 104 ILE A CA 1
ATOM 842 C C . ILE A 1 104 ? 7.227 -18.781 -3.744 1 97.88 104 ILE A C 1
ATOM 844 O O . ILE A 1 104 ? 7.617 -18.172 -4.746 1 97.88 104 ILE A O 1
ATOM 848 N N . PHE A 1 105 ? 6.148 -18.469 -3.092 1 97.69 105 PHE A N 1
ATOM 849 C CA . PHE A 1 105 ? 5.242 -17.438 -3.551 1 97.69 105 PHE A CA 1
ATOM 850 C C . PHE A 1 105 ? 5.926 -16.078 -3.535 1 97.69 105 PHE A C 1
ATOM 852 O O . PHE A 1 105 ? 5.902 -15.344 -4.531 1 97.69 105 PHE A O 1
ATOM 859 N N . ILE A 1 106 ? 6.555 -15.734 -2.434 1 97.12 106 ILE A N 1
ATOM 860 C CA . ILE A 1 106 ? 7.234 -14.453 -2.287 1 97.12 106 ILE A CA 1
ATOM 861 C C . ILE A 1 106 ? 8.328 -14.328 -3.346 1 97.12 106 ILE A C 1
ATOM 863 O O . ILE A 1 106 ? 8.461 -13.289 -3.99 1 97.12 106 ILE A O 1
ATOM 867 N N . GLN A 1 107 ? 9.039 -15.359 -3.592 1 95.75 107 GLN A N 1
ATOM 868 C CA . GLN A 1 107 ? 10.094 -15.352 -4.602 1 95.75 107 GLN A CA 1
ATOM 869 C C . GLN A 1 107 ? 9.516 -15.148 -6 1 95.75 107 GLN A C 1
ATOM 871 O O . GLN A 1 107 ? 10.094 -14.43 -6.816 1 95.75 107 GLN A O 1
ATOM 876 N N . ALA A 1 108 ? 8.391 -15.734 -6.25 1 96 108 ALA A N 1
ATOM 877 C CA . ALA A 1 108 ? 7.758 -15.641 -7.562 1 96 108 ALA A CA 1
ATOM 878 C C . ALA A 1 108 ? 7.242 -14.234 -7.828 1 96 108 ALA A C 1
ATOM 880 O O . ALA A 1 108 ? 7.215 -13.781 -8.977 1 96 108 ALA A O 1
ATOM 881 N N . LEU A 1 109 ? 6.77 -13.531 -6.762 1 95.19 109 LEU A N 1
ATOM 882 C CA . LEU A 1 109 ? 6.207 -12.195 -6.91 1 95.19 109 LEU A CA 1
ATOM 883 C C . LEU A 1 109 ? 7.227 -11.242 -7.516 1 95.19 109 LEU A C 1
ATOM 885 O O . LEU A 1 109 ? 6.859 -10.234 -8.133 1 95.19 109 LEU A O 1
ATOM 889 N N . LYS A 1 110 ? 8.492 -11.5 -7.43 1 91.75 110 LYS A N 1
ATOM 890 C CA . LYS A 1 110 ? 9.555 -10.672 -7.992 1 91.75 110 LYS A CA 1
ATOM 891 C C . LYS A 1 110 ? 9.453 -10.609 -9.516 1 91.75 110 LYS A C 1
ATOM 893 O O . LYS A 1 110 ? 9.859 -9.617 -10.125 1 91.75 110 LYS A O 1
ATOM 898 N N . TYR A 1 111 ? 8.82 -11.547 -10.078 1 90.31 111 TYR A N 1
ATOM 899 C CA . TYR A 1 111 ? 8.758 -11.641 -11.531 1 90.31 111 TYR A CA 1
ATOM 900 C C . TYR A 1 111 ? 7.484 -10.984 -12.062 1 90.31 111 TYR A C 1
ATOM 902 O O . TYR A 1 111 ? 7.34 -10.789 -13.266 1 90.31 111 TYR A O 1
ATOM 910 N N . PHE A 1 112 ? 6.547 -10.586 -11.242 1 89.5 112 PHE A N 1
ATOM 911 C CA . PHE A 1 112 ? 5.297 -9.961 -11.664 1 89.5 112 PHE A CA 1
ATOM 912 C C . PHE A 1 112 ? 5.41 -8.445 -11.633 1 89.5 112 PHE A C 1
ATOM 914 O O . PHE A 1 112 ? 4.465 -7.738 -11.992 1 89.5 112 PHE A O 1
ATOM 921 N N . ASP A 1 113 ? 6.465 -7.82 -11.297 1 79.44 113 ASP A N 1
ATOM 922 C CA . ASP A 1 113 ? 6.734 -6.387 -11.312 1 79.44 113 ASP A CA 1
ATOM 923 C C . ASP A 1 113 ? 5.77 -5.633 -10.398 1 79.44 113 ASP A C 1
ATOM 925 O O . ASP A 1 113 ? 5.141 -4.656 -10.812 1 79.44 113 ASP A O 1
ATOM 929 N N . ILE A 1 114 ? 5.293 -6.094 -9.25 1 74 114 ILE A N 1
ATOM 930 C CA . ILE A 1 114 ? 4.293 -5.465 -8.398 1 74 114 ILE A CA 1
ATOM 931 C C . ILE A 1 114 ? 4.977 -4.777 -7.223 1 74 114 ILE A C 1
ATOM 933 O O . ILE A 1 114 ? 4.312 -4.188 -6.363 1 74 114 ILE A O 1
ATOM 937 N N . SER A 1 115 ? 6.285 -4.828 -7.074 1 63.75 115 SER A N 1
ATOM 938 C CA . SER A 1 115 ? 6.953 -4.215 -5.93 1 63.75 115 SER A CA 1
ATOM 939 C C . SER A 1 115 ? 7.602 -2.891 -6.312 1 63.75 115 SER A C 1
ATOM 941 O O . SER A 1 115 ? 7.953 -2.678 -7.477 1 63.75 115 SER A O 1
ATOM 943 N N . MET B 1 1 ? -14.203 13.055 -5.176 1 35.75 1 MET B N 1
ATOM 944 C CA . MET B 1 1 ? -13.234 13.805 -5.973 1 35.75 1 MET B CA 1
ATOM 945 C C . MET B 1 1 ? -12.266 14.562 -5.078 1 35.75 1 MET B C 1
ATOM 947 O O . MET B 1 1 ? -12.688 15.273 -4.16 1 35.75 1 MET B O 1
ATOM 951 N N . ILE B 1 2 ? -11.102 13.906 -4.66 1 49.75 2 ILE B N 1
ATOM 952 C CA . ILE B 1 2 ? -10.305 14.742 -3.764 1 49.75 2 ILE B CA 1
ATOM 953 C C . ILE B 1 2 ? -10.281 16.172 -4.273 1 49.75 2 ILE B C 1
ATOM 955 O O . ILE B 1 2 ? -10.109 16.422 -5.473 1 49.75 2 ILE B O 1
ATOM 959 N N . GLY B 1 3 ? -10.875 17.141 -3.637 1 53.28 3 GLY B N 1
ATOM 960 C CA . GLY B 1 3 ? -10.906 18.562 -3.949 1 53.28 3 GLY B CA 1
ATOM 961 C C . GLY B 1 3 ? -9.828 18.984 -4.926 1 53.28 3 GLY B C 1
ATOM 962 O O . GLY B 1 3 ? -9.461 18.219 -5.82 1 53.28 3 GLY B O 1
ATOM 963 N N . ASN B 1 4 ? -9.172 20.219 -4.691 1 64.5 4 ASN B N 1
ATOM 964 C CA . ASN B 1 4 ? -8.188 21 -5.441 1 64.5 4 ASN B CA 1
ATOM 965 C C . ASN B 1 4 ? -6.84 20.297 -5.484 1 64.5 4 ASN B C 1
ATOM 967 O O . ASN B 1 4 ? -5.797 20.922 -5.32 1 64.5 4 ASN B O 1
ATOM 971 N N . VAL B 1 5 ? -6.832 18.969 -5.461 1 69.88 5 VAL B N 1
ATOM 972 C CA . VAL B 1 5 ? -5.566 18.25 -5.598 1 69.88 5 VAL B CA 1
ATOM 973 C C . VAL B 1 5 ? -5.176 18.172 -7.074 1 69.88 5 VAL B C 1
ATOM 975 O O . VAL B 1 5 ? -6.008 17.844 -7.922 1 69.88 5 VAL B O 1
ATOM 978 N N . PRO B 1 6 ? -3.967 18.766 -7.316 1 78.06 6 PRO B N 1
ATOM 979 C CA . PRO B 1 6 ? -3.537 18.688 -8.711 1 78.06 6 PRO B CA 1
ATOM 980 C C . PRO B 1 6 ? -3.59 17.266 -9.266 1 78.06 6 PRO B C 1
ATOM 982 O O . PRO B 1 6 ? -3.686 16.297 -8.5 1 78.06 6 PRO B O 1
ATOM 985 N N . ASP B 1 7 ? -3.643 17.219 -10.594 1 82.5 7 ASP B N 1
ATOM 986 C CA . ASP B 1 7 ? -3.682 15.914 -11.234 1 82.5 7 ASP B CA 1
ATOM 987 C C . ASP B 1 7 ? -2.375 15.156 -11.008 1 82.5 7 ASP B C 1
ATOM 989 O O . ASP B 1 7 ? -1.345 15.758 -10.703 1 82.5 7 ASP B O 1
ATOM 993 N N . ILE B 1 8 ? -2.416 13.875 -11.109 1 82.19 8 ILE B N 1
ATOM 994 C CA . ILE B 1 8 ? -1.318 12.977 -10.773 1 82.19 8 ILE B CA 1
ATOM 995 C C . ILE B 1 8 ? -0.111 13.273 -11.656 1 82.19 8 ILE B C 1
ATOM 997 O O . ILE B 1 8 ? 1.034 13.109 -11.234 1 82.19 8 ILE B O 1
ATOM 1001 N N . ILE B 1 9 ? -0.293 13.719 -12.82 1 84.62 9 ILE B N 1
ATOM 1002 C CA . ILE B 1 9 ? 0.803 14.055 -13.727 1 84.62 9 ILE B CA 1
ATOM 1003 C C . ILE B 1 9 ? 1.611 15.211 -13.141 1 84.62 9 ILE B C 1
ATOM 1005 O O . ILE B 1 9 ? 2.844 15.18 -13.148 1 84.62 9 ILE B O 1
ATOM 1009 N N . THR B 1 10 ? 0.883 16.219 -12.664 1 89.31 10 THR B N 1
ATOM 1010 C CA . THR B 1 10 ? 1.554 17.375 -12.055 1 89.31 10 THR B CA 1
ATOM 1011 C C . THR B 1 10 ? 2.348 16.938 -10.828 1 89.31 10 THR B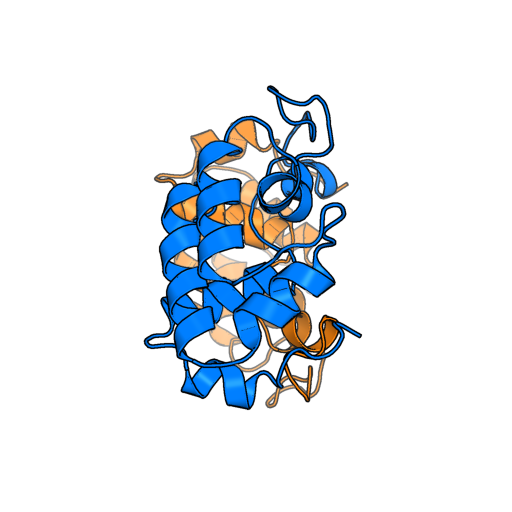 C 1
ATOM 1013 O O . THR B 1 10 ? 3.504 17.328 -10.656 1 89.31 10 THR B O 1
ATOM 1016 N N . ILE B 1 11 ? 1.756 16.125 -9.969 1 89.44 11 ILE B N 1
ATOM 1017 C CA . ILE B 1 11 ? 2.408 15.68 -8.734 1 89.44 11 ILE B CA 1
ATOM 1018 C C . ILE B 1 11 ? 3.666 14.883 -9.078 1 89.44 11 ILE B C 1
ATOM 1020 O O . ILE B 1 11 ? 4.699 15.031 -8.414 1 89.44 11 ILE B O 1
ATOM 1024 N N . SER B 1 12 ? 3.6 14.047 -10.109 1 89.62 12 SER B N 1
ATOM 1025 C CA . SER B 1 12 ? 4.73 13.227 -10.523 1 89.62 12 SER B CA 1
ATOM 1026 C C . SER B 1 12 ? 5.91 14.086 -10.961 1 89.62 12 SER B C 1
ATOM 1028 O O . SER B 1 12 ? 7.062 13.648 -10.891 1 89.62 12 SER B O 1
ATOM 1030 N N . LYS B 1 13 ? 5.652 15.328 -11.398 1 94.75 13 LYS B N 1
ATOM 1031 C CA . LYS B 1 13 ? 6.707 16.25 -11.797 1 94.75 13 LYS B CA 1
ATOM 1032 C C . LYS B 1 13 ? 7.398 16.859 -10.578 1 94.75 13 LYS B C 1
ATOM 1034 O O . LYS B 1 13 ? 8.508 17.375 -10.68 1 94.75 13 LYS B O 1
ATOM 1039 N N . TRP B 1 14 ? 6.734 16.797 -9.445 1 96.06 14 TRP B N 1
ATOM 1040 C CA . TRP B 1 14 ? 7.258 17.438 -8.242 1 96.06 14 TRP B CA 1
ATOM 1041 C C . TRP B 1 14 ? 8.016 16.438 -7.383 1 96.06 14 TRP B C 1
ATOM 1043 O O . TRP B 1 14 ? 8.867 16.812 -6.578 1 96.06 14 TRP B O 1
ATOM 1053 N N . THR B 1 15 ? 7.691 15.125 -7.535 1 96.38 15 THR B N 1
ATOM 1054 C CA . THR B 1 15 ? 8.383 14.109 -6.742 1 96.38 15 THR B CA 1
ATOM 1055 C C . THR B 1 15 ? 9.773 13.844 -7.305 1 96.38 15 THR B C 1
ATOM 1057 O O . THR B 1 15 ? 10.023 14.055 -8.492 1 96.38 15 THR B O 1
ATOM 1060 N N . GLU B 1 16 ? 10.625 13.383 -6.441 1 95.38 16 GLU B N 1
ATOM 1061 C CA . GLU B 1 16 ? 12.039 13.281 -6.809 1 95.38 16 GLU B CA 1
ATOM 1062 C C . GLU B 1 16 ? 12.391 11.875 -7.273 1 95.38 16 GLU B C 1
ATOM 1064 O O . GLU B 1 16 ? 13.398 11.672 -7.957 1 95.38 16 GLU B O 1
ATOM 1069 N N . ASN B 1 17 ? 11.68 10.914 -6.863 1 94.19 17 ASN B N 1
ATOM 1070 C CA . ASN B 1 17 ? 11.977 9.523 -7.195 1 94.19 17 ASN B CA 1
ATOM 1071 C C . ASN B 1 17 ? 10.734 8.648 -7.07 1 94.19 17 ASN B C 1
ATOM 1073 O O . ASN B 1 17 ? 9.688 9.102 -6.621 1 94.19 17 ASN B O 1
ATOM 1077 N N . ARG B 1 18 ? 10.844 7.359 -7.422 1 90.06 18 ARG B N 1
ATOM 1078 C CA . ARG B 1 18 ? 9.727 6.422 -7.469 1 90.06 18 ARG B CA 1
ATOM 1079 C C . ARG B 1 18 ? 9.203 6.129 -6.066 1 90.06 18 ARG B C 1
ATOM 1081 O O . ARG B 1 18 ? 8.008 5.875 -5.887 1 90.06 18 ARG B O 1
ATOM 1088 N N . VAL B 1 19 ? 10.086 6.148 -5.043 1 91.75 19 VAL B N 1
ATOM 1089 C CA . VAL B 1 19 ? 9.68 5.898 -3.662 1 91.75 19 VAL B CA 1
ATOM 1090 C C . VAL B 1 19 ? 8.672 6.961 -3.221 1 91.75 19 VAL B C 1
ATOM 1092 O O . VAL B 1 19 ? 7.641 6.637 -2.635 1 91.75 19 VAL B O 1
ATOM 1095 N N . GLN B 1 20 ? 8.969 8.211 -3.592 1 94.81 20 GLN B N 1
ATOM 1096 C CA . GLN B 1 20 ? 8.062 9.305 -3.258 1 94.81 20 GLN B CA 1
ATOM 1097 C C . GLN B 1 20 ? 6.75 9.188 -4.031 1 94.81 20 GLN B C 1
ATOM 1099 O O . GLN B 1 20 ? 5.676 9.438 -3.482 1 94.81 20 GLN B O 1
ATOM 1104 N N . ASP B 1 21 ? 6.832 8.805 -5.281 1 92.88 21 ASP B N 1
ATOM 1105 C CA . ASP B 1 21 ? 5.637 8.609 -6.094 1 92.88 21 ASP B CA 1
ATOM 1106 C C . ASP B 1 21 ? 4.695 7.59 -5.453 1 92.88 21 ASP B C 1
ATOM 1108 O O . ASP B 1 21 ? 3.492 7.832 -5.34 1 92.88 21 ASP B O 1
ATOM 1112 N N . ARG B 1 22 ? 5.277 6.516 -4.969 1 91.88 22 ARG B N 1
ATOM 1113 C CA . ARG B 1 22 ? 4.477 5.457 -4.367 1 91.88 22 ARG B CA 1
ATOM 1114 C C . ARG B 1 22 ? 3.885 5.906 -3.035 1 91.88 22 ARG B C 1
ATOM 1116 O O . ARG B 1 22 ? 2.73 5.605 -2.727 1 91.88 22 ARG B O 1
ATOM 1123 N N . LEU B 1 23 ? 4.707 6.613 -2.342 1 94.69 23 LEU B N 1
ATOM 1124 C CA . LEU B 1 23 ? 4.242 7.113 -1.053 1 94.69 23 LEU B CA 1
ATOM 1125 C C . LEU B 1 23 ? 3.029 8.023 -1.227 1 94.69 23 LEU B C 1
ATOM 1127 O O . LEU B 1 23 ? 2.035 7.883 -0.508 1 94.69 23 LEU B O 1
ATOM 1131 N N . ILE B 1 24 ? 3.074 8.859 -2.158 1 94.69 24 ILE B N 1
ATOM 1132 C CA . ILE B 1 24 ? 1.987 9.805 -2.389 1 94.69 24 ILE B CA 1
ATOM 1133 C C . ILE B 1 24 ? 0.75 9.062 -2.885 1 94.69 24 ILE B C 1
ATOM 1135 O O . ILE B 1 24 ? -0.369 9.352 -2.455 1 94.69 24 ILE B O 1
ATOM 1139 N N . ALA B 1 25 ? 0.939 8.141 -3.721 1 93.75 25 ALA B N 1
ATOM 1140 C CA . ALA B 1 25 ? -0.187 7.328 -4.18 1 93.75 25 ALA B CA 1
ATOM 1141 C C . ALA B 1 25 ? -0.871 6.629 -3.008 1 93.75 25 ALA B C 1
ATOM 1143 O O . ALA B 1 25 ? -2.102 6.582 -2.938 1 93.75 25 ALA B O 1
ATOM 1144 N N . ARG B 1 26 ? -0.085 6.125 -2.078 1 95.5 26 ARG B N 1
ATOM 1145 C CA . ARG B 1 26 ? -0.625 5.426 -0.917 1 95.5 26 ARG B CA 1
ATOM 1146 C C . ARG B 1 26 ? -1.36 6.391 0.01 1 95.5 26 ARG B C 1
ATOM 1148 O O . ARG B 1 26 ? -2.365 6.023 0.624 1 95.5 26 ARG B O 1
ATOM 1155 N N . ILE B 1 27 ? -0.841 7.543 0.124 1 95.5 27 ILE B N 1
ATOM 1156 C CA . ILE B 1 27 ? -1.484 8.57 0.939 1 95.5 27 ILE B CA 1
ATOM 1157 C C . ILE B 1 27 ? -2.834 8.945 0.329 1 95.5 27 ILE B C 1
ATOM 1159 O O . ILE B 1 27 ? -3.854 8.953 1.022 1 95.5 27 ILE B O 1
ATOM 1163 N N . ILE B 1 28 ? -2.854 9.117 -0.969 1 93.81 28 ILE B 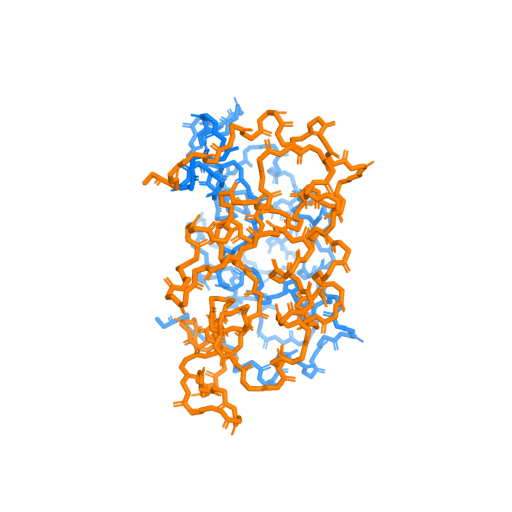N 1
ATOM 1164 C CA . ILE B 1 28 ? -4.062 9.547 -1.661 1 93.81 28 ILE B CA 1
ATOM 1165 C C . ILE B 1 28 ? -5.098 8.422 -1.64 1 93.81 28 ILE B C 1
ATOM 1167 O O . ILE B 1 28 ? -6.277 8.664 -1.382 1 93.81 28 ILE B O 1
ATOM 1171 N N . SER B 1 29 ? -4.609 7.223 -1.865 1 93.19 29 SER B N 1
ATOM 1172 C CA . SER B 1 29 ? -5.523 6.086 -1.932 1 93.19 29 SER B CA 1
ATOM 1173 C C . SER B 1 29 ? -5.848 5.555 -0.539 1 93.19 29 SER B C 1
ATOM 1175 O O . SER B 1 29 ? -6.723 4.699 -0.382 1 93.19 29 SER B O 1
ATOM 1177 N N . LYS B 1 30 ? -5.152 6.012 0.541 1 94.88 30 LYS B N 1
ATOM 1178 C CA . LYS B 1 30 ? -5.32 5.609 1.935 1 94.88 30 LYS B CA 1
ATOM 1179 C C . LYS B 1 30 ? -5.023 4.125 2.121 1 94.88 30 LYS B C 1
ATOM 1181 O O . LYS B 1 30 ? -5.785 3.414 2.781 1 94.88 30 LYS B O 1
ATOM 1186 N N . THR B 1 31 ? -3.967 3.752 1.525 1 95.12 31 THR B N 1
ATOM 1187 C CA . THR B 1 31 ? -3.635 2.332 1.535 1 95.12 31 THR B CA 1
ATOM 1188 C C . THR B 1 31 ? -2.338 2.086 2.301 1 95.12 31 THR B C 1
ATOM 1190 O O . THR B 1 31 ? -1.668 1.072 2.088 1 95.12 31 THR B O 1
ATOM 1193 N N . ILE B 1 32 ? -1.998 2.996 3.166 1 96.19 32 ILE B N 1
ATOM 1194 C CA . ILE B 1 32 ? -0.897 2.764 4.094 1 96.19 32 ILE B CA 1
ATOM 1195 C C . ILE B 1 32 ? -1.256 1.625 5.047 1 96.19 32 ILE B C 1
ATOM 1197 O O . ILE B 1 32 ? -2.381 1.557 5.547 1 96.19 32 ILE B O 1
ATOM 1201 N N . ILE B 1 33 ? -0.329 0.741 5.234 1 94.88 33 ILE B N 1
ATOM 1202 C CA . ILE B 1 33 ? -0.579 -0.405 6.102 1 94.88 33 ILE B CA 1
ATOM 1203 C C . ILE B 1 33 ? -0.649 0.055 7.555 1 94.88 33 ILE B C 1
ATOM 1205 O O . ILE B 1 33 ? 0.364 0.449 8.141 1 94.88 33 ILE B O 1
ATOM 1209 N N . THR B 1 34 ? -1.812 0.05 8.094 1 95.06 34 THR B N 1
ATOM 1210 C CA . THR B 1 34 ? -2.107 0.377 9.484 1 95.06 34 THR B CA 1
ATOM 1211 C C . THR B 1 34 ? -3 -0.688 10.117 1 95.06 34 THR B C 1
ATOM 1213 O O . THR B 1 34 ? -3.609 -1.492 9.406 1 95.06 34 THR B O 1
ATOM 1216 N N . PRO B 1 35 ? -3.047 -0.783 11.445 1 94.44 35 PRO B N 1
ATOM 1217 C CA . PRO B 1 35 ? -3.992 -1.72 12.062 1 94.44 35 PRO B CA 1
ATOM 1218 C C . PRO B 1 35 ? -5.422 -1.534 11.555 1 94.44 35 PRO B C 1
ATOM 1220 O O . PRO B 1 35 ? -6.137 -2.516 11.344 1 94.44 35 PRO B O 1
ATOM 1223 N N . GLY B 1 36 ? -5.73 -0.331 11.328 1 95.56 36 GLY B N 1
ATOM 1224 C CA . GLY B 1 36 ? -7.055 -0.059 10.789 1 95.56 36 GLY B CA 1
ATOM 1225 C C . GLY B 1 36 ? -7.289 -0.681 9.43 1 95.56 36 GLY B C 1
ATOM 1226 O O . GLY B 1 36 ? -8.328 -1.299 9.188 1 95.56 36 GLY B O 1
ATOM 1227 N N . LEU B 1 37 ? -6.281 -0.525 8.555 1 95.12 37 LEU B N 1
ATOM 1228 C CA . LEU B 1 37 ? -6.402 -1.125 7.227 1 95.12 37 LEU B CA 1
ATOM 1229 C C . LEU B 1 37 ? -6.387 -2.648 7.316 1 95.12 37 LEU B C 1
ATOM 1231 O O . LEU B 1 37 ? -7.23 -3.318 6.715 1 95.12 37 LEU B O 1
ATOM 1235 N N . LEU B 1 38 ? -5.492 -3.199 8.102 1 93.56 38 LEU B N 1
ATOM 1236 C CA . LEU B 1 38 ? -5.305 -4.641 8.219 1 93.56 38 LEU B CA 1
ATOM 1237 C C . LEU B 1 38 ? -6.543 -5.305 8.812 1 93.56 38 LEU B C 1
ATOM 1239 O O . LEU B 1 38 ? -6.898 -6.422 8.43 1 93.56 38 LEU B O 1
ATOM 1243 N N . HIS B 1 39 ? -7.184 -4.672 9.711 1 94 39 HIS B N 1
ATOM 1244 C CA . HIS B 1 39 ? -8.367 -5.23 10.344 1 94 39 HIS B CA 1
ATOM 1245 C C . HIS B 1 39 ? -9.492 -5.441 9.336 1 94 39 HIS B C 1
ATOM 1247 O O . HIS B 1 39 ? -10.266 -6.398 9.445 1 94 39 HIS B O 1
ATOM 1253 N N . ARG B 1 40 ? -9.578 -4.582 8.359 1 91.75 40 ARG B N 1
ATOM 1254 C CA . ARG B 1 40 ? -10.594 -4.691 7.32 1 91.75 40 ARG B CA 1
ATOM 1255 C C . ARG B 1 40 ? -10.484 -6.02 6.582 1 91.75 40 ARG B C 1
ATOM 1257 O O . ARG B 1 40 ? -11.477 -6.531 6.059 1 91.75 40 ARG B O 1
ATOM 1264 N N . PHE B 1 41 ? -9.312 -6.57 6.594 1 87.62 41 PHE B N 1
ATOM 1265 C CA . PHE B 1 41 ? -9.062 -7.797 5.852 1 87.62 41 PHE B CA 1
ATOM 1266 C C . PHE B 1 41 ? -8.766 -8.953 6.801 1 87.62 41 PHE B C 1
ATOM 1268 O O . PHE B 1 41 ? -8.18 -9.961 6.398 1 87.62 41 PHE B O 1
ATOM 1275 N N . ASN B 1 42 ? -9.039 -8.703 8.148 1 88.25 42 ASN B N 1
ATOM 1276 C CA . ASN B 1 42 ? -8.883 -9.688 9.211 1 88.25 42 ASN B CA 1
ATOM 1277 C C . ASN B 1 42 ? -7.418 -10.07 9.398 1 88.25 42 ASN B C 1
ATOM 1279 O O . ASN B 1 42 ? -7.113 -11.227 9.703 1 88.25 42 ASN B O 1
ATOM 1283 N N . LEU B 1 43 ? -6.523 -9.141 9.141 1 88.75 43 LEU B N 1
ATOM 1284 C CA . LEU B 1 43 ? -5.09 -9.359 9.297 1 88.75 43 LEU B CA 1
ATOM 1285 C C . LEU B 1 43 ? -4.586 -8.789 10.609 1 88.75 43 LEU B C 1
ATOM 1287 O O . LEU B 1 43 ? -3.408 -8.938 10.945 1 88.75 43 LEU B O 1
ATOM 1291 N N . HIS B 1 44 ? -5.426 -8.086 11.344 1 90.69 44 HIS B N 1
ATOM 1292 C CA . HIS B 1 44 ? -5.145 -7.543 12.664 1 90.69 44 HIS B CA 1
ATOM 1293 C C . HIS B 1 44 ? -6.371 -7.641 13.57 1 90.69 44 HIS B C 1
ATOM 1295 O O . HIS B 1 44 ? -7.492 -7.387 13.133 1 90.69 44 HIS B O 1
ATOM 1301 N N . PRO B 1 45 ? -6.277 -8.047 14.695 1 90.19 45 PRO B N 1
ATOM 1302 C CA . PRO B 1 45 ? -7.434 -8.32 15.555 1 90.19 45 PRO B CA 1
ATOM 1303 C C . PRO B 1 45 ? -8.156 -7.055 16 1 90.19 45 PRO B C 1
ATOM 1305 O O . PRO B 1 45 ? -9.375 -7.062 16.188 1 90.19 45 PRO B O 1
ATOM 1308 N N . ASP B 1 46 ? -7.355 -5.992 16.25 1 95.38 46 ASP B N 1
ATOM 1309 C CA . ASP B 1 46 ? -7.91 -4.75 16.766 1 95.38 46 ASP B CA 1
ATOM 1310 C C . ASP B 1 46 ? -7.539 -3.564 15.883 1 95.38 46 ASP B C 1
ATOM 1312 O O . ASP B 1 46 ? -6.359 -3.238 15.734 1 95.38 46 ASP B O 1
ATOM 1316 N N . PRO B 1 47 ? -8.5 -2.857 15.398 1 96.81 47 PRO B N 1
ATOM 1317 C CA . PRO B 1 47 ? -8.211 -1.723 14.516 1 96.81 47 PRO B CA 1
ATOM 1318 C C . PRO B 1 47 ? -7.93 -0.433 15.281 1 96.81 47 PRO B C 1
ATOM 1320 O O . PRO B 1 47 ? -7.617 0.594 14.672 1 96.81 47 PRO B O 1
ATOM 1323 N N . LEU B 1 48 ? -8.008 -0.469 16.562 1 97.81 48 LEU B N 1
ATOM 1324 C CA . LEU B 1 48 ? -8.016 0.768 17.344 1 97.81 48 LEU B CA 1
ATOM 1325 C C . LEU B 1 48 ? -6.602 1.199 17.703 1 97.81 48 LEU B C 1
ATOM 1327 O O . LEU B 1 48 ? -5.75 0.359 18 1 97.81 48 LEU B O 1
ATOM 1331 N N . CYS B 1 49 ? -6.324 2.455 17.672 1 97.12 49 CYS B N 1
ATOM 1332 C CA . CYS B 1 49 ? -5.105 3.055 18.203 1 97.12 49 CYS B CA 1
ATOM 1333 C C . CYS B 1 49 ? -5.02 2.873 19.703 1 97.12 49 CYS B C 1
ATOM 1335 O O . CYS B 1 49 ? -5.965 3.182 20.438 1 97.12 49 CYS B O 1
ATOM 1337 N N . ILE B 1 50 ? -3.965 2.51 20.172 1 95.31 50 ILE B N 1
ATOM 1338 C CA . ILE B 1 50 ? -3.785 2.195 21.578 1 95.31 50 ILE B CA 1
ATOM 1339 C C . ILE B 1 50 ? -3.822 3.48 22.406 1 95.31 50 ILE B C 1
ATOM 1341 O O . ILE B 1 50 ? -4.238 3.469 23.562 1 95.31 50 ILE B O 1
ATOM 1345 N N . VAL B 1 51 ? -3.41 4.559 21.828 1 96.31 51 VAL B N 1
ATOM 1346 C CA . VAL B 1 51 ? -3.326 5.836 22.516 1 96.31 51 VAL B CA 1
ATOM 1347 C C . VAL B 1 51 ? -4.684 6.531 22.484 1 96.31 51 VAL B C 1
ATOM 1349 O O . VAL B 1 51 ? -5.117 7.102 23.5 1 96.31 51 VAL B O 1
ATOM 1352 N N . CYS B 1 52 ? -5.461 6.48 21.406 1 98 52 CYS B N 1
ATOM 1353 C CA . CYS B 1 52 ? -6.625 7.328 21.172 1 98 52 CYS B CA 1
ATOM 1354 C C . CYS B 1 52 ? -7.91 6.512 21.25 1 98 52 CYS B C 1
ATOM 1356 O O . CYS B 1 52 ? -9.008 7.074 21.328 1 98 52 CYS B O 1
ATOM 1358 N N . ASN B 1 53 ? -7.828 5.176 21.094 1 97.75 53 ASN B N 1
ATOM 1359 C CA . ASN B 1 53 ? -8.984 4.285 21.062 1 97.75 53 ASN B CA 1
ATOM 1360 C C . ASN B 1 53 ? -9.922 4.625 19.906 1 97.75 53 ASN B C 1
ATOM 1362 O O . ASN B 1 53 ? -11.141 4.684 20.094 1 97.75 53 ASN B O 1
ATOM 1366 N N . GLU B 1 54 ? -9.398 5.012 18.797 1 97.81 54 GLU B N 1
ATOM 1367 C CA . GLU B 1 54 ? -10.078 5.258 17.531 1 97.81 54 GLU B CA 1
ATOM 1368 C C . GLU B 1 54 ? -9.5 4.398 16.422 1 97.81 54 GLU B C 1
ATOM 1370 O O . GLU B 1 54 ? -8.414 3.832 16.562 1 97.81 54 GLU B O 1
ATOM 1375 N N . ASN B 1 55 ? -10.273 4.23 15.359 1 97.62 55 ASN B N 1
ATOM 1376 C CA . ASN B 1 55 ? -9.766 3.453 14.234 1 97.62 55 ASN B CA 1
ATOM 1377 C C . ASN B 1 55 ? -8.406 3.975 13.766 1 97.62 55 ASN B C 1
ATOM 1379 O O . ASN B 1 55 ? -8.273 5.152 13.438 1 97.62 55 ASN B O 1
ATOM 1383 N N . ASN B 1 56 ? -7.422 3.129 13.766 1 96.94 56 ASN B N 1
ATOM 1384 C CA . ASN B 1 56 ? -6.039 3.492 13.469 1 96.94 56 ASN B CA 1
ATOM 1385 C C . ASN B 1 56 ? -5.742 3.387 11.977 1 96.94 56 ASN B C 1
ATOM 1387 O O . ASN B 1 56 ? -5.059 2.459 11.539 1 96.94 56 ASN B O 1
ATOM 1391 N N . ASP B 1 57 ? -6.203 4.355 11.25 1 96.81 57 ASP B N 1
ATOM 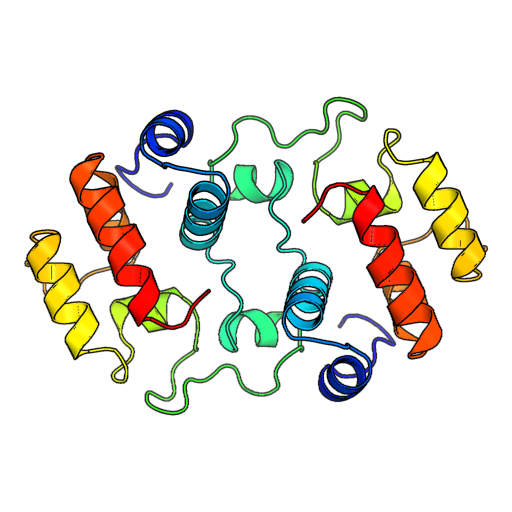1392 C CA . ASP B 1 57 ? -5.891 4.453 9.828 1 96.81 57 ASP B CA 1
ATOM 1393 C C . ASP B 1 57 ? -5.07 5.703 9.531 1 96.81 57 ASP B C 1
ATOM 1395 O O . ASP B 1 57 ? -4.711 6.449 10.445 1 96.81 57 ASP B O 1
ATOM 1399 N N . ILE B 1 58 ? -4.762 5.945 8.273 1 96.81 58 ILE B N 1
ATOM 1400 C CA . ILE B 1 58 ? -3.848 7.027 7.914 1 96.81 58 ILE B CA 1
ATOM 1401 C C . ILE B 1 58 ? -4.488 8.375 8.242 1 96.81 58 ILE B C 1
ATOM 1403 O O . ILE B 1 58 ? -3.801 9.312 8.656 1 96.81 58 ILE B O 1
ATOM 1407 N N . SER B 1 59 ? -5.746 8.523 8.086 1 96.81 59 SER B N 1
ATOM 1408 C CA . SER B 1 59 ? -6.438 9.758 8.453 1 96.81 59 SER B CA 1
ATOM 1409 C C . SER B 1 59 ? -6.301 10.047 9.938 1 96.81 59 SER B C 1
ATOM 1411 O O . SER B 1 59 ? -5.973 11.172 10.336 1 96.81 59 SER B O 1
ATOM 1413 N N . HIS B 1 60 ? -6.539 9.023 10.711 1 96.94 60 HIS B N 1
ATOM 1414 C CA . HIS B 1 60 ? -6.375 9.156 12.156 1 96.94 60 HIS B CA 1
ATOM 1415 C C . HIS B 1 60 ? -4.957 9.586 12.516 1 96.94 60 HIS B C 1
ATOM 1417 O O . HIS B 1 60 ? -4.762 10.516 13.305 1 96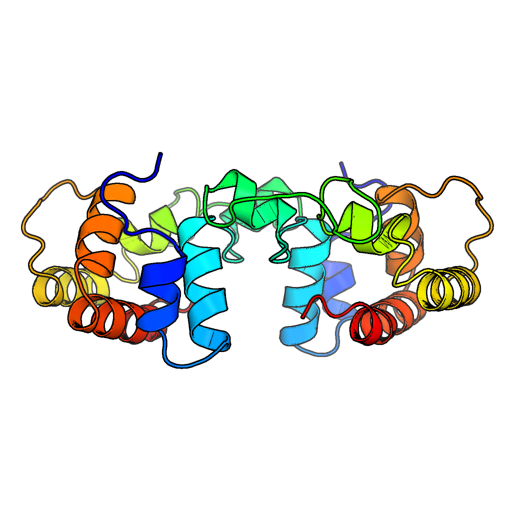.94 60 HIS B O 1
ATOM 1423 N N . ILE B 1 61 ? -3.994 8.945 11.945 1 97 61 ILE B N 1
ATOM 1424 C CA . ILE B 1 61 ? -2.588 9.188 12.25 1 97 61 ILE B CA 1
ATOM 1425 C C . ILE B 1 61 ? -2.225 10.633 11.922 1 97 61 ILE B C 1
ATOM 1427 O O . ILE B 1 61 ? -1.643 11.336 12.742 1 97 61 ILE B O 1
ATOM 1431 N N . LEU B 1 62 ? -2.637 11.117 10.812 1 96.25 62 LEU B N 1
ATOM 1432 C CA . LEU B 1 62 ? -2.203 12.422 10.336 1 96.25 62 LEU B CA 1
ATOM 1433 C C . LEU B 1 62 ? -3.016 13.539 10.992 1 96.25 62 LEU B C 1
ATOM 1435 O O . LEU B 1 62 ? -2.504 14.633 11.211 1 96.25 62 LEU B O 1
ATOM 1439 N N . LEU B 1 63 ? -4.215 13.227 11.438 1 96.56 63 LEU B N 1
ATOM 1440 C CA . LEU B 1 63 ? -5.109 14.328 11.781 1 96.56 63 LEU B CA 1
ATOM 1441 C C . LEU B 1 63 ? -5.426 14.32 13.273 1 96.56 63 LEU B C 1
ATOM 1443 O O . LEU B 1 63 ? -5.766 15.352 13.852 1 96.56 63 LEU B O 1
ATOM 1447 N N . LYS B 1 64 ? -5.348 13.164 13.961 1 96 64 LYS B N 1
ATOM 1448 C CA . LYS B 1 64 ? -6.023 13.102 15.25 1 96 64 LYS B CA 1
ATOM 1449 C C . LYS B 1 64 ? -5.133 12.469 16.312 1 96 64 LYS B C 1
ATOM 1451 O O . LYS B 1 64 ? -5.254 12.773 17.5 1 96 64 LYS B O 1
ATOM 1456 N N . CYS B 1 65 ? -4.301 11.594 15.938 1 96.81 65 CYS B N 1
ATOM 1457 C CA . CYS B 1 65 ? -3.586 10.766 16.906 1 96.81 65 CYS B CA 1
ATOM 1458 C C . CYS B 1 65 ? -2.752 11.633 17.844 1 96.81 65 CYS B C 1
ATOM 1460 O O . CYS B 1 65 ? -1.91 12.414 17.391 1 96.81 65 CYS B O 1
ATOM 1462 N N . ARG B 1 66 ? -2.879 11.406 19.109 1 97.25 66 ARG B N 1
ATOM 1463 C CA . ARG B 1 66 ? -2.184 12.188 20.125 1 97.25 66 ARG B CA 1
ATOM 1464 C C . ARG B 1 66 ? -0.686 11.898 20.109 1 97.25 66 ARG B C 1
ATOM 1466 O O . ARG B 1 66 ? 0.122 12.766 20.438 1 97.25 66 ARG B O 1
ATOM 1473 N N . LYS B 1 67 ? -0.264 10.727 19.672 1 96.12 67 LYS B N 1
ATOM 1474 C CA . LYS B 1 67 ? 1.143 10.344 19.609 1 96.12 67 LYS B CA 1
ATOM 1475 C C . LYS B 1 67 ? 1.932 11.305 18.719 1 96.12 67 LYS B C 1
ATOM 1477 O O . LYS B 1 67 ? 3.117 11.539 18.969 1 96.12 67 LYS B O 1
ATOM 1482 N N . TYR B 1 68 ? 1.292 11.867 17.734 1 96.44 68 TYR B N 1
ATOM 1483 C CA . TYR B 1 68 ? 2.004 12.672 16.75 1 96.44 68 TYR B CA 1
ATOM 1484 C C . TYR B 1 68 ? 1.564 14.125 16.812 1 96.44 68 TYR B C 1
ATOM 1486 O O . TYR B 1 68 ? 1.672 14.859 15.82 1 96.44 68 TYR B O 1
ATOM 1494 N N . ALA B 1 69 ? 1.044 14.555 17.922 1 95.06 69 ALA B N 1
ATOM 1495 C CA . ALA B 1 69 ? 0.482 15.891 18.078 1 95.06 69 ALA B CA 1
ATOM 1496 C C . ALA B 1 69 ? 1.531 16.969 17.797 1 95.06 69 ALA B C 1
ATOM 1498 O O . ALA B 1 69 ? 1.258 17.938 17.094 1 95.06 69 ALA B O 1
ATOM 1499 N N . SER B 1 70 ? 2.725 16.766 18.312 1 94.94 70 SER B N 1
ATOM 1500 C CA . SER B 1 70 ? 3.773 17.766 18.125 1 94.94 70 SER B CA 1
ATOM 1501 C C . SER B 1 70 ? 4.172 17.875 16.656 1 94.94 70 SER B C 1
ATOM 1503 O O . SER B 1 70 ? 4.359 18.984 16.141 1 94.94 70 SER B O 1
ATOM 1505 N N . PHE B 1 71 ? 4.316 16.734 16 1 94.62 71 PHE B N 1
ATOM 1506 C CA . PHE B 1 71 ? 4.684 16.734 14.586 1 94.62 71 PHE B CA 1
ATOM 1507 C C . PHE B 1 71 ? 3.582 17.359 13.734 1 94.62 71 PHE B C 1
ATOM 1509 O O . PHE B 1 71 ? 3.865 18.047 12.75 1 94.62 71 PHE B O 1
ATOM 1516 N N . ARG B 1 72 ? 2.355 17.156 14.156 1 93.81 72 ARG B N 1
ATOM 1517 C CA . ARG B 1 72 ? 1.223 17.719 13.43 1 93.81 72 ARG B CA 1
ATOM 1518 C C . ARG B 1 72 ? 1.238 19.234 13.484 1 93.81 72 ARG B C 1
ATOM 1520 O O . ARG B 1 72 ? 0.989 19.906 12.477 1 93.81 72 ARG B O 1
ATOM 1527 N N . VAL B 1 73 ? 1.471 19.781 14.633 1 93.38 73 VAL B N 1
ATOM 1528 C CA . VAL B 1 73 ? 1.525 21.219 14.797 1 93.38 73 VAL B CA 1
ATOM 1529 C C . VAL B 1 73 ? 2.607 21.812 13.898 1 93.38 73 VAL B C 1
ATOM 1531 O O . VAL B 1 73 ? 2.381 22.812 13.219 1 93.38 73 VAL B O 1
ATOM 1534 N N . ILE B 1 74 ? 3.77 21.156 13.859 1 94.88 74 ILE B N 1
ATOM 1535 C CA . ILE B 1 74 ? 4.879 21.609 13.031 1 94.88 74 ILE B CA 1
ATOM 1536 C C . ILE B 1 74 ? 4.484 21.547 11.562 1 94.88 74 ILE B C 1
ATOM 1538 O O . ILE B 1 74 ? 4.711 22.5 10.812 1 94.88 74 ILE B O 1
ATOM 1542 N N . LEU B 1 75 ? 3.887 20.484 11.156 1 95.88 75 LEU B N 1
ATOM 1543 C CA . LEU B 1 75 ? 3.473 20.297 9.773 1 95.88 75 LEU B CA 1
ATOM 1544 C C . LEU B 1 75 ? 2.439 21.344 9.367 1 95.88 75 LEU B C 1
ATOM 1546 O O . LEU B 1 75 ? 2.541 21.938 8.289 1 95.88 75 LEU B O 1
ATOM 1550 N N . TRP B 1 76 ? 1.446 21.531 10.227 1 95.44 76 TRP B N 1
ATOM 1551 C CA . TRP B 1 76 ? 0.42 22.516 9.914 1 95.44 76 TRP B CA 1
ATOM 1552 C C . TRP B 1 76 ? 1.036 23.906 9.727 1 95.44 76 TRP B C 1
ATOM 1554 O O . TRP B 1 76 ? 0.68 24.625 8.797 1 95.44 76 TRP B O 1
ATOM 1564 N N . ASN B 1 77 ? 1.906 24.266 10.578 1 95.19 77 ASN B N 1
ATOM 1565 C CA . ASN B 1 77 ? 2.566 25.562 10.484 1 95.19 77 ASN B CA 1
ATOM 1566 C C . ASN B 1 77 ? 3.361 25.688 9.188 1 95.19 77 ASN B C 1
ATOM 1568 O O . ASN B 1 77 ? 3.268 26.703 8.5 1 95.19 77 ASN B O 1
ATOM 1572 N N . LYS B 1 78 ? 4.09 24.656 8.867 1 96.12 78 LYS B N 1
ATOM 1573 C CA . LYS B 1 78 ? 4.922 24.703 7.668 1 96.12 78 LYS B CA 1
ATOM 1574 C C . LYS B 1 78 ? 4.062 24.797 6.41 1 96.12 78 LYS B C 1
ATOM 1576 O O . LYS B 1 78 ? 4.465 25.406 5.422 1 96.12 78 LYS B O 1
ATOM 1581 N N . LEU B 1 79 ? 2.852 24.234 6.473 1 96.31 79 LEU B N 1
ATOM 1582 C CA . LEU B 1 79 ? 1.956 24.25 5.32 1 96.31 79 LEU B CA 1
ATOM 1583 C C . LEU B 1 79 ? 0.982 25.422 5.398 1 96.31 79 LEU B C 1
ATOM 1585 O O . LEU B 1 79 ? 0.049 25.5 4.598 1 96.31 79 LEU B O 1
ATOM 1589 N N . ASN B 1 80 ? 1.127 26.25 6.445 1 93.81 80 ASN B N 1
ATOM 1590 C CA . ASN B 1 80 ? 0.308 27.438 6.656 1 93.81 80 ASN B CA 1
ATOM 1591 C C . ASN B 1 80 ? -1.169 27.078 6.801 1 93.81 80 ASN B C 1
ATOM 1593 O O . ASN B 1 80 ? -2.027 27.703 6.176 1 93.81 80 ASN B O 1
ATOM 1597 N N . ILE B 1 81 ? -1.389 26 7.512 1 93.5 81 ILE B N 1
ATOM 1598 C CA . ILE B 1 81 ? -2.762 25.609 7.809 1 93.5 81 ILE B CA 1
ATOM 1599 C C . ILE B 1 81 ? -3.203 26.25 9.125 1 93.5 81 ILE B C 1
ATOM 1601 O O . ILE B 1 81 ? -2.58 26.031 10.172 1 93.5 81 ILE B O 1
ATOM 1605 N N . VAL B 1 82 ? -4.234 26.969 9.148 1 84.75 82 VAL B N 1
ATOM 1606 C CA . VAL B 1 82 ? -4.719 27.688 10.328 1 84.75 82 VAL B CA 1
ATOM 1607 C C . VAL B 1 82 ? -6.09 27.156 10.734 1 84.75 82 VAL B C 1
ATOM 1609 O O . VAL B 1 82 ? -6.574 27.438 11.828 1 84.75 82 VAL B O 1
ATOM 1612 N N . GLU B 1 83 ? -6.523 26.203 10.062 1 73.88 83 GLU B N 1
ATOM 1613 C CA . GLU B 1 83 ? -7.891 25.734 10.289 1 73.88 83 GLU B CA 1
ATOM 1614 C C . GLU B 1 83 ? -7.957 24.781 11.477 1 73.88 83 GLU B C 1
ATOM 1616 O O . GLU B 1 83 ? -7.176 23.828 11.562 1 73.88 83 GLU B O 1
ATOM 1621 N N . PRO B 1 84 ? -8.844 25.062 12.367 1 72.44 84 PRO B N 1
ATOM 1622 C CA . PRO B 1 84 ? -9.023 24.203 13.547 1 72.44 84 PRO B CA 1
ATOM 1623 C C . PRO B 1 84 ? -9.578 22.828 13.188 1 72.44 84 PRO B C 1
ATOM 1625 O O . PRO B 1 84 ? -9.242 21.828 13.852 1 72.44 84 PRO B O 1
ATOM 1628 N N . ASN B 1 85 ? -10.438 22.812 12.242 1 86 85 ASN B N 1
ATOM 1629 C CA . ASN B 1 85 ? -11.047 21.531 11.891 1 86 85 ASN B CA 1
ATOM 1630 C C . ASN B 1 85 ? -10.523 21.016 10.547 1 86 85 ASN B C 1
ATOM 1632 O O . ASN B 1 85 ? -11.266 20.984 9.562 1 86 85 ASN B O 1
ATOM 1636 N N . ILE B 1 86 ? -9.406 20.516 10.609 1 91 86 ILE B N 1
ATOM 1637 C CA . ILE B 1 86 ? -8.75 20.109 9.375 1 91 86 ILE B CA 1
ATOM 1638 C C . ILE B 1 86 ? -9.25 18.719 8.969 1 91 86 ILE B C 1
ATOM 1640 O O . ILE B 1 86 ? -9.398 17.828 9.812 1 91 86 ILE B O 1
ATOM 1644 N N . THR B 1 87 ? -9.727 18.594 7.754 1 93.62 87 THR B N 1
ATOM 1645 C CA . THR B 1 87 ? -10.07 17.297 7.176 1 93.62 87 THR B CA 1
ATOM 1646 C C . THR B 1 87 ? -8.914 16.75 6.336 1 93.62 87 THR B C 1
ATOM 1648 O O . THR B 1 87 ? -7.938 17.469 6.086 1 93.62 87 THR B O 1
ATOM 1651 N N . TYR B 1 88 ? -9.047 15.492 5.957 1 94.88 88 TYR B N 1
ATOM 1652 C CA . TYR B 1 88 ? -8.016 14.859 5.137 1 94.88 88 TYR B CA 1
ATOM 1653 C C . TYR B 1 88 ? -7.859 15.586 3.807 1 94.88 88 TYR B C 1
ATOM 1655 O O . TYR B 1 88 ? -6.738 15.859 3.367 1 94.88 88 TYR B O 1
ATOM 1663 N N . ASP B 1 89 ? -8.953 15.977 3.211 1 91.88 89 ASP B N 1
ATOM 1664 C CA . ASP B 1 89 ? -8.938 16.656 1.919 1 91.88 89 ASP B CA 1
ATOM 1665 C C . ASP B 1 89 ? -8.281 18.031 2.029 1 91.88 89 ASP B C 1
ATOM 1667 O O . ASP B 1 89 ? -7.562 18.453 1.121 1 91.88 89 ASP B O 1
ATOM 1671 N N . VAL B 1 90 ? -8.555 18.688 3.086 1 92.31 90 VAL B N 1
ATOM 1672 C CA . VAL B 1 90 ? -7.953 20 3.303 1 92.31 90 VAL B CA 1
ATOM 1673 C C . VAL B 1 90 ? -6.441 19.859 3.467 1 92.31 90 VAL B C 1
ATOM 1675 O O . VAL B 1 90 ? -5.672 20.625 2.875 1 92.31 90 VAL B O 1
ATOM 1678 N N . LEU B 1 91 ? -6.012 18.922 4.246 1 95.5 91 LEU B N 1
ATOM 1679 C CA . LEU B 1 91 ? -4.59 18.672 4.422 1 95.5 91 LEU B CA 1
ATOM 1680 C C . LEU B 1 91 ? -3.912 18.422 3.078 1 95.5 91 LEU B C 1
ATOM 1682 O O . LEU B 1 91 ? -2.893 19.031 2.766 1 95.5 91 LEU B O 1
ATOM 1686 N N . LEU B 1 92 ? -4.504 17.609 2.258 1 94.81 92 LEU B N 1
ATOM 1687 C CA . LEU B 1 92 ? -3.906 17.266 0.973 1 94.81 92 LEU B CA 1
ATOM 1688 C C . LEU B 1 92 ? -3.914 18.453 0.03 1 94.81 92 LEU B C 1
ATOM 1690 O O . LEU B 1 92 ? -2.982 18.641 -0.756 1 94.81 92 LEU B O 1
ATOM 1694 N N . SER B 1 93 ? -4.938 19.219 0.109 1 93 93 SER B N 1
ATOM 1695 C CA . SER B 1 93 ? -5.004 20.406 -0.731 1 93 93 SER B CA 1
ATOM 1696 C C . SER B 1 93 ? -3.85 21.359 -0.431 1 93 93 SER B C 1
ATOM 1698 O O . SER B 1 93 ? -3.287 21.969 -1.344 1 93 93 SER B O 1
ATOM 1700 N N . HIS B 1 94 ? -3.514 21.5 0.799 1 94.5 94 HIS B N 1
ATOM 1701 C CA . HIS B 1 94 ? -2.389 22.359 1.183 1 94.5 94 HIS B CA 1
ATOM 1702 C C . HIS B 1 94 ? -1.059 21.703 0.825 1 94.5 94 HIS B C 1
ATOM 1704 O O . HIS B 1 94 ? -0.153 22.359 0.314 1 94.5 94 HIS B O 1
ATOM 1710 N N . ALA B 1 95 ? -0.958 20.422 1.039 1 95.88 95 ALA B N 1
ATOM 1711 C CA . ALA B 1 95 ? 0.281 19.688 0.803 1 95.88 95 ALA B CA 1
ATOM 1712 C C . ALA B 1 95 ? 0.634 19.656 -0.681 1 95.88 95 ALA B C 1
ATOM 1714 O O . ALA B 1 95 ? 1.812 19.656 -1.045 1 95.88 95 ALA B O 1
ATOM 1715 N N . PHE B 1 96 ? -0.421 19.703 -1.495 1 95.25 96 PHE B N 1
ATOM 1716 C CA . PHE B 1 96 ? -0.196 19.5 -2.92 1 95.25 96 PHE B CA 1
ATOM 1717 C C . PHE B 1 96 ? -0.378 20.797 -3.689 1 95.25 96 PHE B C 1
ATOM 1719 O O . PHE B 1 96 ? -0.604 20.781 -4.902 1 95.25 96 PHE B O 1
ATOM 1726 N N . THR B 1 97 ? -0.377 21.922 -3.033 1 93.75 97 THR B N 1
ATOM 1727 C CA . THR B 1 97 ? -0.598 23.219 -3.656 1 93.75 97 THR B CA 1
ATOM 1728 C C . THR B 1 97 ? 0.531 23.547 -4.629 1 93.75 97 THR B C 1
ATOM 1730 O O . THR B 1 97 ? 0.293 24.141 -5.684 1 93.75 97 THR B O 1
ATOM 1733 N N . ASN B 1 98 ? 1.778 23.234 -4.277 1 94.75 98 ASN B N 1
ATOM 1734 C CA . ASN B 1 98 ? 2.963 23.453 -5.102 1 94.75 98 ASN B CA 1
ATOM 1735 C C . ASN B 1 98 ? 4.098 22.516 -4.715 1 94.75 98 ASN B C 1
ATOM 1737 O O . ASN B 1 98 ? 3.973 21.734 -3.764 1 94.75 98 ASN B O 1
ATOM 1741 N N . LYS B 1 99 ? 5.188 22.578 -5.453 1 96.12 99 LYS B N 1
ATOM 1742 C CA . LYS B 1 99 ? 6.309 21.656 -5.25 1 96.12 99 LYS B CA 1
ATOM 1743 C C . LYS B 1 99 ? 6.918 21.828 -3.863 1 96.12 99 LYS B C 1
ATOM 1745 O O . LYS B 1 99 ? 7.277 20.859 -3.209 1 96.12 99 LYS B O 1
ATOM 1750 N N . LYS B 1 100 ? 7.105 23.016 -3.434 1 97.56 100 LYS B N 1
ATOM 1751 C CA . LYS B 1 100 ? 7.684 23.297 -2.125 1 97.56 100 LYS B CA 1
ATOM 1752 C C . LYS B 1 100 ? 6.871 22.656 -1.009 1 97.56 100 LYS B C 1
ATOM 1754 O O . LYS B 1 100 ? 7.43 21.969 -0.143 1 97.56 100 LYS B O 1
ATOM 1759 N N . ASN B 1 101 ? 5.559 22.781 -1.008 1 97.56 101 ASN B N 1
ATOM 1760 C CA . ASN B 1 101 ? 4.688 22.203 0.011 1 97.56 101 ASN B CA 1
ATOM 1761 C C . ASN B 1 101 ? 4.707 20.672 -0.024 1 97.56 101 ASN B C 1
ATOM 1763 O O . ASN B 1 101 ? 4.688 20.031 1.023 1 97.56 101 ASN B O 1
ATOM 1767 N N . LEU B 1 102 ? 4.77 20.156 -1.26 1 97.56 102 LEU B N 1
ATOM 1768 C CA . LEU B 1 102 ? 4.848 18.703 -1.384 1 97.56 102 LEU B CA 1
ATOM 17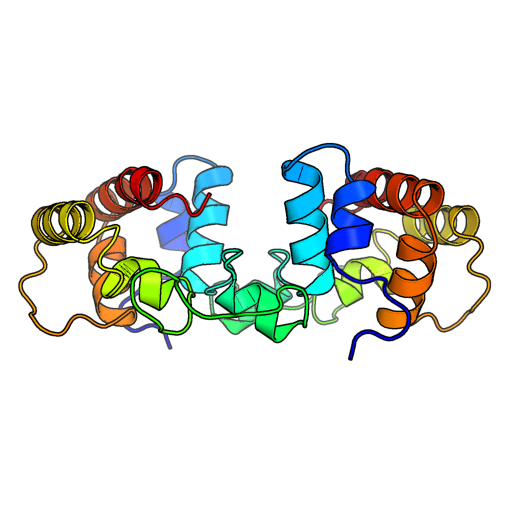69 C C . LEU B 1 102 ? 6.125 18.172 -0.738 1 97.56 102 LEU B C 1
ATOM 1771 O O . LEU B 1 102 ? 6.094 17.172 -0.034 1 97.56 102 LEU B O 1
ATOM 1775 N N . THR B 1 103 ? 7.188 18.859 -0.985 1 97.69 103 THR B N 1
ATOM 1776 C CA . THR B 1 103 ? 8.469 18.469 -0.414 1 97.69 103 THR B CA 1
ATOM 1777 C C . THR B 1 103 ? 8.422 18.516 1.11 1 97.69 103 THR B C 1
ATOM 1779 O O . THR B 1 103 ? 8.883 17.594 1.785 1 97.69 103 THR B O 1
ATOM 1782 N N . ILE B 1 104 ? 7.832 19.547 1.633 1 97.81 104 ILE B N 1
ATOM 1783 C CA . ILE B 1 104 ? 7.664 19.703 3.074 1 97.81 104 ILE B CA 1
ATOM 1784 C C . ILE B 1 104 ? 6.844 18.531 3.625 1 97.81 104 ILE B C 1
ATOM 1786 O O . ILE B 1 104 ? 7.207 17.938 4.637 1 97.81 104 ILE B O 1
ATOM 1790 N N . PHE B 1 105 ? 5.789 18.219 2.93 1 97.69 105 PHE B N 1
ATOM 1791 C CA . PHE B 1 105 ? 4.879 17.156 3.354 1 97.69 105 PHE B CA 1
ATOM 1792 C C . PHE B 1 105 ? 5.582 15.805 3.361 1 97.69 105 PHE B C 1
ATOM 1794 O O . PHE B 1 105 ? 5.531 15.078 4.355 1 97.69 105 PHE B O 1
ATOM 1801 N N . ILE B 1 106 ? 6.258 15.484 2.291 1 97.06 106 ILE B N 1
ATOM 1802 C CA . ILE B 1 106 ? 6.961 14.211 2.172 1 97.06 106 ILE B CA 1
ATOM 1803 C C . ILE B 1 106 ? 8.016 14.094 3.271 1 97.06 106 ILE B C 1
ATOM 1805 O O . ILE B 1 106 ? 8.133 13.055 3.92 1 97.06 106 ILE B O 1
ATOM 1809 N N . GLN B 1 107 ? 8.711 15.141 3.543 1 95.69 107 GLN B N 1
ATOM 1810 C CA . GLN B 1 107 ? 9.727 15.148 4.594 1 95.69 107 GLN B CA 1
ATOM 1811 C C . GLN B 1 107 ? 9.102 14.938 5.969 1 95.69 107 GLN B C 1
ATOM 1813 O O . GLN B 1 107 ? 9.656 14.242 6.812 1 95.69 107 GLN B O 1
ATOM 1818 N N . ALA B 1 108 ? 7.945 15.492 6.164 1 95.94 108 ALA B N 1
ATOM 1819 C CA . ALA B 1 108 ? 7.262 15.398 7.453 1 95.94 108 ALA B CA 1
ATOM 1820 C C . ALA B 1 108 ? 6.754 13.984 7.699 1 95.94 108 ALA B C 1
ATOM 1822 O O . ALA B 1 108 ? 6.691 13.531 8.844 1 95.94 108 ALA B O 1
ATOM 1823 N N . LEU B 1 109 ? 6.34 13.273 6.617 1 95.19 109 LEU B N 1
ATOM 1824 C CA . LEU B 1 109 ? 5.781 11.93 6.75 1 95.19 109 LEU B CA 1
ATOM 1825 C C . LEU B 1 109 ? 6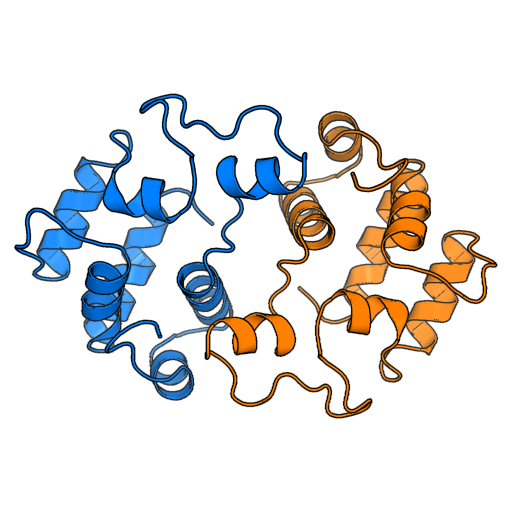.789 10.984 7.398 1 95.19 109 LEU B C 1
ATOM 1827 O O . LEU B 1 109 ? 6.402 9.984 8.008 1 95.19 109 LEU B O 1
ATOM 1831 N N . LYS B 1 110 ? 8.047 11.273 7.352 1 91.56 110 LYS B N 1
ATOM 1832 C CA . LYS B 1 110 ? 9.094 10.453 7.957 1 91.56 110 LYS B CA 1
ATOM 1833 C C . LYS B 1 110 ? 8.938 10.391 9.469 1 91.56 110 LYS B C 1
ATOM 1835 O O . LYS B 1 110 ? 9.328 9.406 10.102 1 91.56 110 LYS B O 1
ATOM 1840 N N . TYR B 1 111 ? 8.273 11.32 10.008 1 90.31 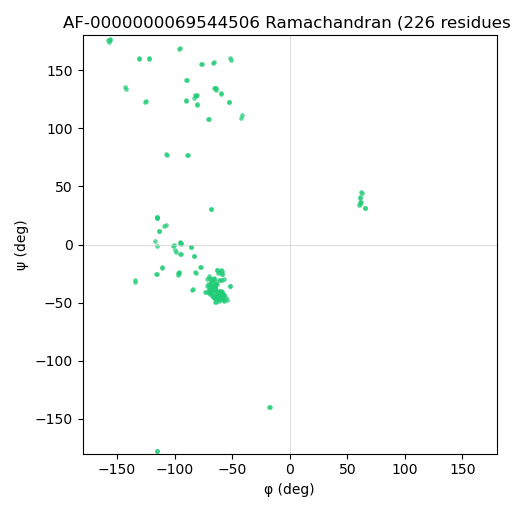111 TYR B N 1
ATOM 1841 C CA . TYR B 1 111 ? 8.148 11.414 11.461 1 90.31 111 TYR B CA 1
ATOM 1842 C C . TYR B 1 111 ? 6.867 10.742 11.945 1 90.31 111 TYR B C 1
ATOM 1844 O O . TYR B 1 111 ? 6.68 10.555 13.148 1 90.31 111 TYR B O 1
ATOM 1852 N N . PHE B 1 112 ? 5.961 10.32 11.094 1 89.62 112 PHE B N 1
ATOM 1853 C CA . PHE B 1 112 ? 4.707 9.68 11.469 1 89.62 112 PHE B CA 1
ATOM 1854 C C . PHE B 1 112 ? 4.848 8.164 11.445 1 89.62 112 PHE B C 1
ATOM 1856 O O . PHE B 1 112 ? 3.9 7.438 11.758 1 89.62 112 PHE B O 1
ATOM 1863 N N . ASP B 1 113 ? 5.922 7.555 11.164 1 79.81 113 ASP B N 1
ATOM 1864 C CA . ASP B 1 113 ? 6.219 6.125 11.195 1 79.81 113 ASP B CA 1
ATOM 1865 C C . ASP B 1 113 ? 5.305 5.355 10.242 1 79.81 113 ASP B C 1
ATOM 1867 O O . ASP B 1 113 ? 4.684 4.367 10.633 1 79.81 113 ASP B O 1
ATOM 1871 N N . ILE B 1 114 ? 4.855 5.809 9.086 1 74.5 114 ILE B N 1
ATOM 1872 C CA . ILE B 1 114 ? 3.902 5.16 8.195 1 74.5 114 ILE B CA 1
ATOM 1873 C C . ILE B 1 114 ? 4.648 4.48 7.047 1 74.5 114 ILE B C 1
ATOM 1875 O O . ILE B 1 114 ? 4.031 3.867 6.172 1 74.5 114 ILE B O 1
ATOM 1879 N N . SER B 1 115 ? 5.969 4.547 6.961 1 63.25 115 SER B N 1
ATOM 1880 C CA . SER B 1 115 ? 6.691 3.941 5.844 1 63.25 115 SER B CA 1
ATOM 1881 C C . SER B 1 115 ? 7.34 2.625 6.258 1 63.25 115 SER B C 1
ATOM 1883 O O . SER B 1 115 ? 7.652 2.422 7.434 1 63.25 115 SER B O 1
#

Radius of gyration: 19.17 Å; Cα contacts (8 Å, |Δi|>4): 293; chains: 2; bounding box: 25×56×46 Å

pLDDT: mean 91.39, std 9.94, range [35.75, 98.0]